Protein AF-A0A4P6FF05-F1 (afdb_monomer_lite)

Organism: NCBI:txid2509455

InterPro domains:
  IPR003675 CAAX prenyl protease 2/Lysostaphin resistance protein A-like domain [PF02517] (113-216)
  IPR052710 CAAX motif-specific protease [PTHR36435] (104-221)

Radius of gyration: 17.67 Å; chains: 1; bounding box: 43×36×55 Å

Foldseek 3Di:
DVLLVVLLVQLLVQLVVLVVCVVPDPDDPLCNLVSNLCSNQVSLVVSLVVQVVQVVVVHFDQLPFQDDDPVLLVLLLVLLVVLLVVLQVLCCVLPVDGQLPPAADPDDPPRCCVRQPCRQLAVCLVSLLCRLQRPQLRVQLVVCVVVPHDNVRSLVRSLQVSLQSQLQSQLSPDPDPSSSCSSSVSSSSLSNSLSVCCVVVVHSSNNSSSSSSNSVVSSVSNND

Structure (mmCIF, N/CA/C/O backbone):
data_AF-A0A4P6FF05-F1
#
_entry.id   AF-A0A4P6FF05-F1
#
loop_
_atom_site.group_PDB
_atom_site.id
_atom_site.type_symbol
_atom_site.label_atom_id
_atom_site.label_alt_id
_atom_site.label_comp_id
_atom_site.label_asym_id
_atom_site.label_entity_id
_atom_site.label_seq_id
_atom_site.pdbx_PDB_ins_code
_atom_site.Cartn_x
_atom_site.Cartn_y
_atom_site.Cartn_z
_atom_site.occupancy
_atom_site.B_iso_or_equiv
_atom_site.auth_seq_id
_atom_site.auth_comp_id
_atom_site.auth_asym_id
_atom_site.auth_atom_id
_atom_site.pdbx_PDB_model_num
ATOM 1 N N . MET A 1 1 ? -1.968 -9.686 14.592 1.00 64.50 1 MET A N 1
ATOM 2 C CA . MET A 1 1 ? -0.700 -8.978 14.284 1.00 64.50 1 MET A CA 1
ATOM 3 C C . MET A 1 1 ? 0.390 -9.911 13.777 1.00 64.50 1 MET A C 1
ATOM 5 O O . MET A 1 1 ? 0.990 -9.582 12.765 1.00 64.50 1 MET A O 1
ATOM 9 N N . THR A 1 2 ? 0.635 -11.055 14.424 1.00 74.62 2 THR A N 1
ATOM 10 C CA . THR A 1 2 ? 1.696 -12.007 14.035 1.00 74.62 2 THR A CA 1
ATOM 11 C C . THR A 1 2 ? 1.598 -12.481 12.581 1.00 74.62 2 THR A C 1
ATOM 13 O O . THR A 1 2 ? 2.608 -12.506 11.887 1.00 74.62 2 THR A O 1
ATOM 16 N N . SER A 1 3 ? 0.389 -12.758 12.080 1.00 80.69 3 SER A N 1
ATOM 17 C CA . SER A 1 3 ? 0.167 -13.143 10.679 1.00 80.69 3 SER A CA 1
ATOM 18 C C . SER A 1 3 ? 0.516 -12.038 9.674 1.00 80.69 3 SER A C 1
ATOM 20 O O . SER A 1 3 ? 1.108 -12.334 8.644 1.00 80.69 3 SER A O 1
ATOM 22 N N . CYS A 1 4 ? 0.198 -10.771 9.965 1.00 83.38 4 CYS A N 1
ATOM 23 C CA . CYS A 1 4 ? 0.502 -9.655 9.061 1.00 83.38 4 CYS A CA 1
ATOM 24 C C . CYS A 1 4 ? 2.004 -9.355 9.018 1.00 83.38 4 CYS A C 1
ATOM 26 O O . CYS A 1 4 ? 2.554 -9.152 7.942 1.00 83.38 4 CYS A O 1
ATOM 28 N N . ALA A 1 5 ? 2.666 -9.349 10.179 1.00 87.12 5 ALA A N 1
ATOM 29 C CA . ALA A 1 5 ? 4.107 -9.130 10.256 1.00 87.12 5 ALA A CA 1
ATOM 30 C C . ALA A 1 5 ? 4.879 -10.258 9.555 1.00 87.12 5 ALA A C 1
ATOM 32 O O . ALA A 1 5 ? 5.743 -9.982 8.729 1.00 87.12 5 ALA A O 1
ATOM 33 N N . GLY A 1 6 ? 4.514 -11.518 9.822 1.00 86.69 6 GLY A N 1
ATOM 34 C CA . GLY A 1 6 ? 5.110 -12.672 9.149 1.00 86.69 6 GLY A CA 1
ATOM 35 C C . GLY A 1 6 ? 4.916 -12.626 7.634 1.00 86.69 6 GLY A C 1
ATOM 36 O O . GLY A 1 6 ? 5.865 -12.851 6.893 1.00 86.69 6 GLY A O 1
ATOM 37 N N . ALA A 1 7 ? 3.722 -12.255 7.165 1.00 88.00 7 ALA A N 1
ATOM 38 C CA . ALA A 1 7 ? 3.459 -12.102 5.738 1.00 88.00 7 ALA A CA 1
ATOM 39 C C . ALA A 1 7 ? 4.325 -11.021 5.088 1.00 88.00 7 ALA A C 1
ATOM 41 O O . ALA A 1 7 ? 4.895 -11.275 4.036 1.00 88.00 7 ALA A O 1
ATOM 42 N N . LEU A 1 8 ? 4.483 -9.854 5.722 1.00 91.00 8 LEU A N 1
ATOM 43 C CA . LEU A 1 8 ? 5.349 -8.790 5.204 1.00 91.00 8 LEU A CA 1
ATOM 44 C C . LEU A 1 8 ? 6.813 -9.227 5.123 1.00 91.00 8 LEU A C 1
ATOM 46 O O . LEU A 1 8 ? 7.464 -8.964 4.119 1.00 91.00 8 LEU A O 1
ATOM 50 N N . VAL A 1 9 ? 7.317 -9.939 6.135 1.00 92.75 9 VAL A N 1
ATOM 51 C CA . VAL A 1 9 ? 8.672 -10.512 6.092 1.00 92.75 9 VAL A CA 1
AT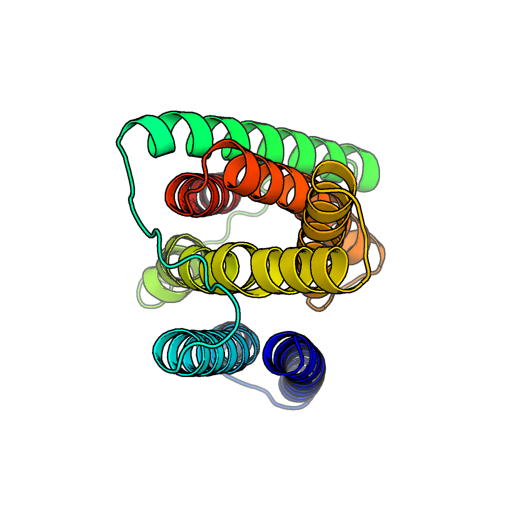OM 52 C C . VAL A 1 9 ? 8.805 -11.495 4.929 1.00 92.75 9 VAL A C 1
ATOM 54 O O . VAL A 1 9 ? 9.776 -11.423 4.183 1.00 92.75 9 VAL A O 1
ATOM 57 N N . ILE A 1 10 ? 7.818 -12.375 4.731 1.00 93.81 10 ILE A N 1
ATOM 58 C CA . ILE A 1 10 ? 7.813 -13.321 3.608 1.00 93.81 10 ILE A CA 1
ATOM 59 C C . ILE A 1 10 ? 7.785 -12.577 2.268 1.00 93.81 10 ILE A C 1
ATOM 61 O O . ILE A 1 10 ? 8.560 -12.941 1.393 1.00 93.81 10 ILE A O 1
ATOM 65 N N . VAL A 1 11 ? 6.963 -11.531 2.109 1.00 92.75 11 VAL A N 1
ATOM 66 C CA . VAL A 1 11 ? 6.941 -10.710 0.883 1.00 92.75 11 VAL A CA 1
ATOM 67 C C . VAL A 1 11 ? 8.316 -10.107 0.619 1.00 92.75 11 VAL A C 1
ATOM 69 O O . VAL A 1 11 ? 8.840 -10.270 -0.476 1.00 92.75 11 VAL A O 1
ATOM 72 N N . VAL A 1 12 ? 8.931 -9.459 1.614 1.00 92.81 12 VAL A N 1
ATOM 73 C CA . VAL A 1 12 ? 10.260 -8.843 1.459 1.00 92.81 12 VAL A CA 1
ATOM 74 C C . VAL A 1 12 ? 11.288 -9.877 0.997 1.00 92.81 12 VAL A C 1
ATOM 76 O O . VAL A 1 12 ? 12.003 -9.646 0.024 1.00 92.81 12 VAL A O 1
ATOM 79 N N . LEU A 1 13 ? 11.342 -11.037 1.655 1.00 94.38 13 LEU A N 1
ATOM 80 C CA . LEU A 1 13 ? 12.275 -12.106 1.294 1.00 94.38 13 LEU A CA 1
ATOM 81 C C . LEU A 1 13 ? 11.982 -12.689 -0.094 1.00 94.38 13 LEU A C 1
ATOM 83 O O . LEU A 1 13 ? 12.915 -12.960 -0.848 1.00 94.38 13 LEU A O 1
ATOM 87 N N . ALA A 1 14 ? 10.707 -12.863 -0.445 1.00 93.25 14 ALA A N 1
ATOM 88 C CA . ALA A 1 14 ? 10.294 -13.408 -1.732 1.00 93.25 14 ALA A CA 1
ATOM 89 C C . ALA A 1 14 ? 10.604 -12.445 -2.887 1.00 93.25 14 ALA A C 1
ATOM 91 O O . ALA A 1 14 ? 11.096 -12.893 -3.918 1.00 93.25 14 ALA A O 1
ATOM 92 N N . VAL A 1 15 ? 10.402 -11.137 -2.699 1.00 91.75 15 VAL A N 1
ATOM 93 C CA . VAL A 1 15 ? 10.765 -10.100 -3.679 1.00 91.75 15 VAL A CA 1
ATOM 94 C C . VAL A 1 15 ? 12.281 -10.039 -3.869 1.00 91.75 15 VAL A C 1
ATOM 96 O O . VAL A 1 15 ? 12.756 -10.078 -5.001 1.00 91.75 15 VAL A O 1
ATOM 99 N N . ILE A 1 16 ? 13.065 -10.032 -2.783 1.00 91.94 16 ILE A N 1
ATOM 100 C CA . ILE A 1 16 ? 14.537 -10.069 -2.869 1.00 91.94 16 ILE A CA 1
ATOM 101 C C . ILE A 1 16 ? 15.006 -11.336 -3.598 1.00 91.94 16 ILE A C 1
ATOM 103 O O . ILE A 1 16 ? 15.850 -11.260 -4.492 1.00 91.94 16 ILE A O 1
ATOM 107 N N . GLY A 1 17 ? 14.442 -12.495 -3.248 1.00 92.88 17 GLY A N 1
ATOM 108 C CA . GLY A 1 17 ? 14.754 -13.771 -3.890 1.00 92.88 17 GLY A CA 1
ATOM 109 C C . GLY A 1 17 ? 14.396 -13.783 -5.376 1.00 92.88 17 GLY A C 1
ATOM 110 O O . GLY A 1 17 ? 15.210 -14.197 -6.198 1.00 92.88 17 GLY A O 1
ATOM 111 N N . TRP A 1 18 ? 13.220 -13.271 -5.742 1.00 94.19 18 TRP A N 1
ATOM 112 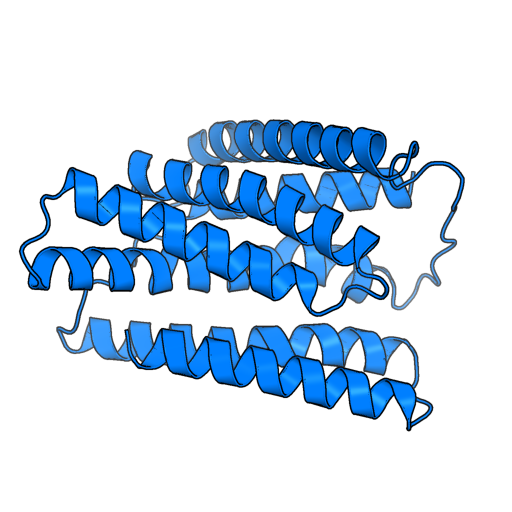C CA . TRP A 1 18 ? 12.796 -13.160 -7.137 1.00 94.19 18 TRP A CA 1
ATOM 113 C C . TRP A 1 18 ? 13.708 -12.240 -7.941 1.00 94.19 18 TRP A C 1
ATOM 115 O O . TRP A 1 18 ? 14.170 -12.615 -9.019 1.00 94.19 18 TRP A O 1
ATOM 125 N N . ASN A 1 19 ? 14.059 -11.084 -7.374 1.00 89.88 19 ASN A N 1
ATOM 126 C CA . ASN A 1 19 ? 14.989 -10.141 -7.983 1.00 89.88 19 ASN A CA 1
ATOM 127 C C . ASN A 1 19 ? 16.388 -10.748 -8.192 1.00 89.88 19 ASN A C 1
ATOM 129 O O . ASN A 1 19 ? 17.057 -10.419 -9.171 1.00 89.88 19 ASN A O 1
ATOM 133 N N . ALA A 1 20 ? 16.832 -11.668 -7.331 1.00 91.56 20 ALA A N 1
ATOM 134 C CA . ALA A 1 20 ? 18.064 -12.425 -7.552 1.00 91.56 20 ALA A CA 1
ATOM 135 C C . ALA A 1 20 ? 17.929 -13.441 -8.704 1.00 91.56 20 ALA A C 1
ATOM 137 O O . ALA A 1 20 ? 18.839 -13.560 -9.528 1.00 91.56 20 ALA A O 1
ATOM 138 N N . VAL A 1 21 ? 16.790 -14.135 -8.808 1.00 93.44 21 VAL A N 1
ATOM 139 C CA . VAL A 1 21 ? 16.517 -15.101 -9.888 1.00 93.44 21 VAL A CA 1
ATOM 140 C C . VAL A 1 21 ? 16.493 -14.414 -11.253 1.00 93.44 21 VAL A C 1
ATOM 142 O O . VAL A 1 21 ? 17.221 -14.835 -12.146 1.00 93.44 21 VAL A O 1
ATOM 145 N N . ILE A 1 22 ? 15.735 -13.326 -11.424 1.00 91.50 22 ILE A N 1
ATOM 146 C CA . ILE A 1 22 ? 15.626 -12.644 -12.731 1.00 91.50 22 ILE A CA 1
ATOM 147 C C . ILE A 1 22 ? 16.955 -12.027 -13.200 1.00 91.50 22 ILE A C 1
ATOM 149 O O . ILE A 1 22 ? 17.151 -11.815 -14.392 1.00 91.50 22 ILE A O 1
ATOM 153 N N . ARG A 1 23 ? 17.883 -11.745 -12.274 1.00 88.75 23 ARG A N 1
ATOM 154 C CA . ARG A 1 23 ? 19.233 -11.243 -12.587 1.00 88.75 23 ARG A CA 1
ATOM 155 C C . ARG A 1 23 ? 20.216 -12.345 -12.977 1.00 88.75 23 ARG A C 1
ATOM 157 O O . ARG A 1 23 ? 21.264 -12.039 -13.535 1.00 88.75 23 ARG A O 1
ATOM 164 N N . THR A 1 24 ? 19.917 -13.599 -12.647 1.00 93.25 24 THR A N 1
ATOM 165 C CA . THR A 1 24 ? 20.828 -14.741 -12.835 1.00 93.25 24 THR A CA 1
ATOM 166 C C . THR A 1 24 ? 20.331 -15.735 -13.877 1.00 93.25 24 THR A C 1
ATOM 168 O O . THR A 1 24 ? 21.135 -16.452 -14.468 1.00 93.25 24 THR A O 1
ATOM 171 N N . VAL A 1 25 ? 19.025 -15.764 -14.139 1.00 93.62 25 VAL A N 1
ATOM 172 C CA . VAL A 1 25 ? 18.376 -16.696 -15.059 1.00 93.62 25 VAL A CA 1
ATOM 173 C C . VAL A 1 25 ? 17.630 -15.916 -16.133 1.00 93.62 25 VAL A C 1
ATOM 175 O O . VAL A 1 25 ? 16.818 -15.042 -15.835 1.00 93.62 25 VAL A O 1
ATOM 178 N N . VAL A 1 26 ? 17.862 -16.269 -17.400 1.00 92.94 26 VAL A N 1
ATOM 179 C CA . VAL A 1 26 ? 17.099 -15.716 -18.524 1.00 92.94 26 VAL A CA 1
ATOM 180 C C . VAL A 1 26 ? 15.717 -16.364 -18.539 1.00 92.94 26 VAL A C 1
ATOM 182 O O . VAL A 1 26 ? 15.562 -17.527 -18.905 1.00 92.94 26 VAL A O 1
ATOM 185 N N . LEU A 1 27 ? 14.708 -15.604 -18.120 1.00 89.94 27 LEU A N 1
ATOM 186 C CA . LEU A 1 27 ? 13.307 -16.017 -18.117 1.00 89.94 27 LEU A CA 1
ATOM 187 C C . LEU A 1 27 ? 12.529 -15.272 -19.200 1.00 89.94 27 LEU A C 1
ATOM 189 O O . LEU A 1 27 ? 12.821 -14.113 -19.499 1.00 89.94 27 LEU A O 1
ATOM 193 N N . ALA A 1 28 ? 11.490 -15.905 -19.745 1.00 88.06 28 ALA A N 1
ATOM 194 C CA . ALA A 1 28 ? 10.562 -15.219 -20.638 1.00 88.06 28 ALA A CA 1
ATOM 195 C C . ALA A 1 28 ? 9.913 -14.010 -19.919 1.00 88.06 28 ALA A C 1
ATOM 197 O O . ALA A 1 28 ? 9.572 -14.139 -18.738 1.00 88.06 28 ALA A O 1
ATOM 198 N N . PRO A 1 29 ? 9.683 -12.865 -20.594 1.00 83.12 29 PRO A N 1
ATOM 199 C CA . PRO A 1 29 ? 9.143 -11.654 -19.961 1.00 83.12 29 PRO A CA 1
ATOM 200 C C . PRO A 1 29 ? 7.839 -11.881 -19.185 1.00 83.12 29 PRO A C 1
ATOM 202 O O . PRO A 1 29 ? 7.669 -11.372 -18.080 1.00 83.12 29 PRO A O 1
ATOM 205 N N . ILE A 1 30 ? 6.948 -12.723 -19.717 1.00 82.19 30 ILE A N 1
ATOM 206 C CA . ILE A 1 30 ? 5.691 -13.087 -19.053 1.00 82.19 30 ILE A CA 1
ATOM 207 C C . ILE A 1 30 ? 5.919 -13.805 -17.717 1.00 82.19 30 ILE A C 1
ATOM 209 O O . ILE A 1 30 ? 5.211 -13.550 -16.747 1.00 82.19 30 ILE A O 1
ATOM 213 N N . VAL A 1 31 ? 6.937 -14.663 -17.631 1.00 87.56 31 VAL A N 1
ATOM 214 C CA . VAL A 1 31 ? 7.284 -15.374 -16.394 1.00 87.56 31 VAL A CA 1
ATOM 215 C C . VAL A 1 31 ? 7.860 -14.396 -15.375 1.00 87.56 31 VAL A C 1
ATOM 217 O O . VAL A 1 31 ? 7.489 -14.465 -14.207 1.00 87.56 31 VAL A O 1
ATOM 220 N N . GLN A 1 32 ? 8.706 -13.457 -15.818 1.00 87.25 32 GLN A N 1
ATOM 221 C CA . GLN A 1 32 ? 9.249 -12.396 -14.962 1.00 87.25 32 GLN A CA 1
ATOM 222 C C . GLN A 1 32 ? 8.129 -11.564 -14.325 1.00 87.25 32 GLN A C 1
ATOM 224 O O . GLN A 1 32 ? 8.105 -11.391 -13.105 1.00 87.25 32 GLN A O 1
ATOM 229 N N . ALA A 1 33 ? 7.171 -11.120 -15.143 1.00 83.75 33 ALA A N 1
ATOM 230 C CA . ALA A 1 33 ? 6.045 -10.305 -14.703 1.00 83.75 33 ALA A CA 1
ATOM 231 C C . ALA A 1 33 ? 5.085 -11.066 -13.775 1.00 83.75 33 ALA A C 1
ATOM 233 O O . ALA A 1 33 ? 4.737 -10.576 -12.702 1.00 83.75 33 ALA A O 1
ATOM 234 N N . LEU A 1 34 ? 4.686 -12.289 -14.146 1.00 86.56 34 LEU A N 1
ATOM 235 C CA . LEU A 1 34 ? 3.810 -13.112 -13.307 1.00 86.56 34 LEU A CA 1
ATOM 236 C C . LEU A 1 34 ? 4.464 -13.442 -11.965 1.00 86.56 34 LEU A C 1
ATOM 238 O O . LEU A 1 34 ? 3.804 -13.366 -10.931 1.00 86.56 34 LEU A O 1
ATOM 242 N N . GLY A 1 35 ? 5.755 -13.778 -11.965 1.00 90.12 35 GLY A N 1
ATOM 243 C CA . GLY A 1 35 ? 6.480 -14.039 -10.730 1.00 90.12 35 GLY A CA 1
ATOM 244 C C . GLY A 1 35 ? 6.523 -12.817 -9.818 1.00 90.12 35 GLY A C 1
ATOM 245 O O . GLY A 1 35 ? 6.234 -12.971 -8.635 1.00 90.12 35 GLY A O 1
ATOM 246 N N . ALA A 1 36 ? 6.752 -11.614 -10.360 1.00 88.44 36 ALA A N 1
ATOM 247 C CA . ALA A 1 36 ? 6.755 -10.370 -9.583 1.00 88.44 36 ALA A CA 1
ATOM 248 C C . ALA A 1 36 ? 5.411 -10.123 -8.868 1.00 88.44 36 ALA A C 1
ATOM 250 O O . ALA A 1 36 ? 5.391 -9.792 -7.684 1.00 88.44 36 ALA A O 1
ATOM 251 N N . PHE A 1 37 ? 4.279 -10.381 -9.533 1.00 89.94 37 PHE A N 1
ATOM 252 C CA . PHE A 1 37 ? 2.968 -10.299 -8.880 1.00 89.94 37 PHE A CA 1
ATOM 253 C C . PHE A 1 37 ? 2.770 -11.391 -7.824 1.00 89.94 37 PHE A C 1
ATOM 255 O O . PHE A 1 37 ? 2.322 -11.120 -6.709 1.00 89.94 37 PHE A O 1
ATOM 262 N N . LEU A 1 38 ? 3.104 -12.642 -8.151 1.00 92.12 38 LEU A N 1
ATOM 263 C CA . LEU A 1 38 ? 2.822 -13.786 -7.283 1.00 92.12 38 LEU A CA 1
ATOM 264 C C . LEU A 1 38 ? 3.634 -13.767 -5.985 1.00 92.12 38 LEU A C 1
ATOM 266 O O . LEU A 1 38 ? 3.085 -14.122 -4.939 1.00 92.12 38 LEU A O 1
ATOM 270 N N . VAL A 1 39 ? 4.899 -13.330 -6.020 1.00 93.56 39 VAL A N 1
ATOM 271 C CA . VAL A 1 39 ? 5.739 -13.252 -4.809 1.00 93.56 39 VAL A CA 1
ATOM 272 C C . VAL A 1 39 ? 5.222 -12.242 -3.789 1.00 93.56 39 VAL A C 1
ATOM 274 O O . VAL A 1 39 ? 5.469 -12.404 -2.595 1.00 93.56 39 VAL A O 1
ATOM 277 N N . VAL A 1 40 ? 4.444 -11.254 -4.235 1.00 92.88 40 VAL A N 1
ATOM 278 C CA . VAL A 1 40 ? 3.732 -10.323 -3.356 1.00 92.88 40 VAL A CA 1
ATOM 279 C C . VAL A 1 40 ? 2.364 -10.888 -2.978 1.00 92.88 40 VAL A C 1
ATOM 281 O O . VAL A 1 40 ? 2.042 -11.018 -1.799 1.00 92.88 40 VAL A O 1
ATOM 284 N N . TRP A 1 41 ? 1.539 -11.264 -3.953 1.00 94.31 41 TRP A N 1
ATOM 285 C CA . TRP A 1 41 ? 0.132 -11.577 -3.705 1.00 94.31 41 TRP A CA 1
ATOM 286 C C . TRP A 1 41 ? -0.091 -12.864 -2.921 1.00 94.31 41 TRP A C 1
ATOM 288 O O . TRP A 1 41 ? -0.990 -12.902 -2.081 1.00 94.31 41 TRP A O 1
ATOM 298 N N . VAL A 1 42 ? 0.707 -13.911 -3.146 1.00 95.19 42 VAL A N 1
ATOM 299 C CA . VAL A 1 42 ? 0.513 -15.200 -2.463 1.00 95.19 42 VAL A CA 1
ATOM 300 C C . VAL A 1 42 ? 0.688 -15.062 -0.942 1.00 95.19 42 VAL A C 1
ATOM 302 O O . VAL A 1 42 ? -0.230 -15.458 -0.213 1.00 95.19 42 VAL A O 1
ATOM 305 N N . PRO A 1 43 ? 1.776 -14.456 -0.420 1.00 94.38 43 PRO A N 1
ATOM 306 C CA . PRO A 1 43 ? 1.898 -14.214 1.018 1.00 94.38 43 PRO A CA 1
ATOM 307 C C . PRO A 1 43 ? 0.793 -13.314 1.591 1.00 94.38 43 PRO A C 1
ATOM 309 O O . PRO A 1 43 ? 0.290 -13.591 2.684 1.00 94.38 43 PRO A O 1
ATOM 312 N N . LEU A 1 44 ? 0.374 -12.266 0.867 1.00 94.56 44 LEU A N 1
ATOM 313 C CA . LEU A 1 44 ? -0.701 -11.377 1.325 1.00 94.56 44 LEU A CA 1
ATOM 314 C C . LEU A 1 44 ? -2.045 -12.112 1.412 1.00 94.56 44 LEU A C 1
ATOM 316 O O . LEU A 1 44 ? -2.728 -12.025 2.435 1.00 94.56 44 LEU A O 1
ATOM 320 N N . LEU A 1 45 ? -2.405 -12.889 0.388 1.00 95.00 45 LEU A N 1
ATOM 321 C CA . LEU A 1 45 ? -3.614 -13.717 0.368 1.00 95.00 45 LEU A CA 1
ATOM 322 C C . LEU A 1 45 ? -3.617 -14.748 1.499 1.00 95.00 45 LEU A C 1
ATOM 324 O O . LEU A 1 45 ? -4.636 -14.916 2.174 1.00 95.00 45 LEU A O 1
ATOM 328 N N . ALA A 1 46 ? -2.480 -15.399 1.757 1.00 93.31 46 ALA A N 1
ATOM 329 C CA . ALA A 1 46 ? -2.341 -16.321 2.880 1.00 93.31 46 ALA A CA 1
ATOM 330 C C . ALA A 1 46 ? -2.603 -15.612 4.220 1.00 93.31 46 ALA A C 1
ATOM 332 O O . ALA A 1 46 ? -3.350 -16.116 5.062 1.00 93.31 46 ALA A O 1
ATOM 333 N N . ALA A 1 47 ? -2.061 -14.406 4.404 1.00 91.56 47 ALA A N 1
ATOM 334 C CA . ALA A 1 47 ? -2.272 -13.604 5.606 1.00 91.56 47 ALA A CA 1
ATOM 335 C C . ALA A 1 47 ? -3.736 -13.183 5.788 1.00 91.56 47 ALA A C 1
ATOM 337 O O . ALA A 1 47 ? -4.271 -13.294 6.896 1.00 91.56 47 ALA A O 1
ATOM 338 N N . ILE A 1 48 ? -4.387 -12.746 4.704 1.00 91.50 48 ILE A N 1
ATOM 339 C CA . ILE A 1 48 ? -5.817 -12.412 4.674 1.00 91.50 48 ILE A CA 1
ATOM 340 C C . ILE A 1 48 ? -6.637 -13.639 5.084 1.00 91.50 48 ILE A C 1
ATOM 342 O O . ILE A 1 48 ? -7.483 -13.545 5.974 1.00 91.50 48 ILE A O 1
ATOM 346 N N . 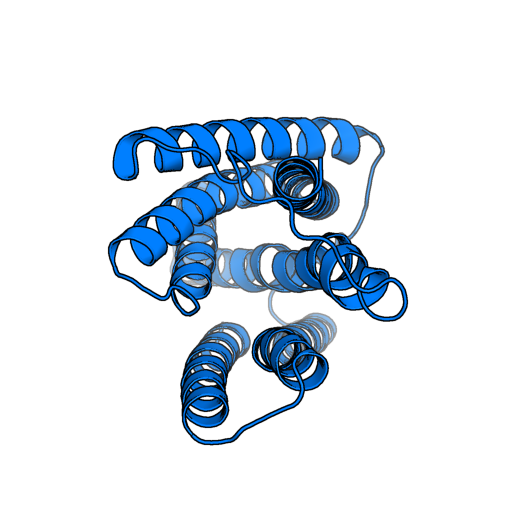ALA A 1 49 ? -6.367 -14.807 4.494 1.00 91.44 49 ALA A N 1
ATOM 347 C CA . ALA A 1 49 ? -7.093 -16.041 4.789 1.00 91.44 49 ALA A CA 1
ATOM 348 C C . ALA A 1 49 ? -6.930 -16.478 6.255 1.00 91.44 49 ALA A C 1
ATOM 350 O O . ALA A 1 49 ? -7.911 -16.840 6.913 1.00 91.44 49 ALA A O 1
ATOM 351 N N . LEU A 1 50 ? -5.711 -16.402 6.797 1.00 89.81 50 LEU A N 1
ATOM 352 C CA . LEU A 1 50 ? -5.433 -16.704 8.204 1.00 89.81 50 LEU A CA 1
ATOM 353 C C . LEU A 1 50 ? -6.141 -15.725 9.146 1.00 89.81 50 LEU A C 1
ATOM 355 O O . LEU A 1 50 ? -6.739 -16.153 10.136 1.00 89.81 50 LEU A O 1
ATOM 359 N N . ALA A 1 51 ? -6.128 -14.429 8.829 1.00 86.62 51 ALA A N 1
ATOM 360 C CA . ALA A 1 51 ? -6.821 -13.412 9.614 1.00 86.62 51 ALA A CA 1
ATOM 361 C C . ALA A 1 51 ? -8.344 -13.598 9.578 1.00 86.62 51 ALA A C 1
ATOM 363 O O . ALA A 1 51 ? -8.990 -13.568 10.626 1.00 86.62 51 ALA A O 1
ATOM 364 N N . ALA A 1 52 ? -8.918 -13.879 8.405 1.00 86.06 52 ALA A N 1
ATOM 365 C CA . ALA A 1 52 ? -10.338 -14.182 8.257 1.00 86.06 52 ALA A CA 1
ATOM 366 C C . ALA A 1 52 ? -10.733 -15.436 9.054 1.00 86.06 52 ALA A C 1
ATOM 368 O O . ALA A 1 52 ? -11.764 -15.452 9.730 1.00 86.06 52 ALA A O 1
ATOM 369 N N . ARG A 1 53 ? -9.896 -16.482 9.037 1.00 86.69 53 ARG A N 1
ATOM 370 C CA . ARG A 1 53 ? -10.115 -17.704 9.828 1.00 86.69 53 ARG A CA 1
ATOM 371 C C . ARG A 1 53 ? -10.047 -17.435 11.332 1.00 86.69 53 ARG A C 1
ATOM 373 O O . ARG A 1 53 ? -10.859 -17.986 12.071 1.00 86.69 53 ARG A O 1
ATOM 380 N N . ALA A 1 54 ? -9.113 -16.599 11.783 1.00 83.44 54 ALA A N 1
ATOM 381 C CA . ALA A 1 54 ? -9.001 -16.205 13.186 1.00 83.44 54 ALA A CA 1
ATOM 382 C C . ALA A 1 54 ? -10.212 -15.373 13.643 1.00 83.44 54 ALA A C 1
ATOM 384 O O . ALA A 1 54 ? -10.782 -15.658 14.694 1.00 83.44 54 ALA A O 1
ATOM 385 N N . ALA A 1 55 ? -10.664 -14.414 12.830 1.00 80.19 55 ALA A N 1
ATOM 386 C CA . ALA A 1 55 ? -11.837 -13.591 13.127 1.00 80.19 55 ALA A CA 1
ATOM 387 C C . ALA A 1 55 ? -13.121 -14.430 13.256 1.00 80.19 55 ALA A C 1
ATOM 389 O O . ALA A 1 55 ? -13.894 -14.237 14.190 1.00 80.19 55 ALA A O 1
ATOM 390 N N . ARG A 1 56 ? -13.318 -15.437 12.387 1.00 80.81 56 ARG A N 1
ATOM 391 C CA . ARG A 1 56 ? -14.455 -16.381 12.484 1.00 80.81 56 ARG A CA 1
ATOM 392 C C . ARG A 1 56 ? -14.470 -17.200 13.777 1.00 80.81 56 ARG A C 1
ATOM 394 O O . ARG A 1 56 ? -15.522 -17.681 14.173 1.00 80.81 56 ARG A O 1
ATOM 401 N N . ARG A 1 57 ? -13.316 -17.373 14.423 1.00 81.44 57 ARG A N 1
ATOM 402 C CA . ARG A 1 57 ? -13.165 -18.110 15.687 1.00 81.44 57 ARG A CA 1
ATOM 403 C C . ARG A 1 57 ? -13.263 -17.202 16.922 1.00 81.44 57 ARG A C 1
ATOM 405 O O . ARG A 1 57 ? -12.856 -17.617 17.999 1.00 81.44 57 ARG A O 1
ATOM 412 N N . GLY A 1 58 ? -13.760 -15.972 16.770 1.00 67.44 58 GLY A N 1
ATOM 413 C CA . GLY A 1 58 ? -13.853 -14.993 17.859 1.00 67.44 58 GLY A CA 1
ATOM 414 C C . GLY A 1 58 ? -12.560 -14.213 18.121 1.00 67.44 58 GLY A C 1
ATOM 415 O O . GLY A 1 58 ? -12.441 -13.558 19.151 1.00 67.44 58 GLY A O 1
ATOM 416 N N . GLY A 1 59 ? -11.580 -14.284 17.211 1.00 62.62 59 GLY A N 1
ATOM 417 C CA . GLY A 1 59 ? -10.357 -13.482 17.270 1.00 62.62 59 GLY A CA 1
ATOM 418 C C . GLY A 1 59 ? -10.577 -11.996 16.948 1.00 62.62 59 GLY A C 1
ATOM 419 O O . GLY A 1 59 ? -11.690 -11.548 16.687 1.00 62.62 59 GLY A O 1
ATOM 420 N N . THR A 1 60 ? -9.484 -11.223 16.946 1.00 57.75 60 THR A N 1
ATOM 421 C CA . THR A 1 60 ? -9.464 -9.768 16.683 1.00 57.75 60 THR A CA 1
ATOM 422 C C . THR A 1 60 ? -10.255 -9.349 15.434 1.00 57.75 60 THR A C 1
ATOM 424 O O . THR A 1 60 ? -10.278 -10.103 14.457 1.00 57.75 60 THR A O 1
ATOM 427 N N . PRO A 1 61 ? -10.823 -8.127 15.400 1.00 59.53 61 PRO A N 1
ATOM 428 C CA . PRO A 1 61 ? -11.672 -7.690 14.298 1.00 59.53 61 PRO A CA 1
ATOM 429 C C . PRO A 1 61 ? -10.886 -7.559 12.984 1.00 59.53 61 PRO A C 1
ATOM 431 O O . PRO A 1 61 ? -10.077 -6.652 12.810 1.00 59.53 61 PRO A O 1
ATOM 434 N N . PHE A 1 62 ? -11.165 -8.460 12.043 1.00 64.12 62 PHE A N 1
ATOM 435 C CA . PHE A 1 62 ? -10.966 -8.251 10.607 1.00 64.12 62 PHE A CA 1
ATOM 436 C C . PHE A 1 62 ? -12.009 -7.222 10.145 1.00 64.12 62 PHE A C 1
ATOM 438 O O . PHE A 1 62 ? -13.172 -7.334 10.551 1.00 64.12 62 PHE A O 1
ATOM 445 N N . ILE A 1 63 ? -11.657 -6.225 9.317 1.00 62.66 63 ILE A N 1
ATOM 446 C CA . ILE A 1 63 ? -12.701 -5.395 8.689 1.00 62.66 63 ILE A CA 1
ATOM 447 C C . ILE A 1 63 ? -13.387 -6.265 7.634 1.00 62.66 63 ILE A C 1
ATOM 449 O O . ILE A 1 63 ? -13.041 -6.289 6.461 1.00 62.66 63 ILE A O 1
ATOM 453 N N . ALA A 1 64 ? -14.403 -6.994 8.087 1.00 52.00 64 ALA A N 1
ATOM 454 C CA . ALA A 1 64 ? -15.298 -7.803 7.273 1.00 52.00 64 ALA A CA 1
ATOM 455 C C . ALA A 1 64 ? -16.422 -6.964 6.647 1.00 52.00 64 ALA A C 1
ATOM 457 O O . ALA A 1 64 ? -17.491 -7.500 6.375 1.00 52.00 64 ALA A O 1
ATOM 458 N N . ARG A 1 65 ? -16.248 -5.647 6.466 1.00 62.44 65 ARG A N 1
ATOM 459 C CA . ARG A 1 65 ? -17.264 -4.793 5.830 1.00 62.44 65 ARG A CA 1
ATOM 460 C C . ARG A 1 65 ? -16.838 -4.437 4.402 1.00 62.44 65 ARG A C 1
ATOM 462 O O . ARG A 1 65 ? -16.466 -3.291 4.156 1.00 62.44 65 ARG A O 1
ATOM 469 N N . PRO A 1 66 ? -16.937 -5.378 3.440 1.00 60.94 66 PRO A N 1
ATOM 470 C CA . PRO A 1 66 ? -16.707 -5.118 2.022 1.00 60.94 66 PRO A CA 1
ATOM 471 C C . PRO A 1 66 ? -17.859 -4.320 1.387 1.00 60.94 66 PRO A C 1
ATOM 473 O O . PRO A 1 66 ? -18.048 -4.388 0.179 1.00 60.94 66 PRO A O 1
ATOM 476 N N . PHE A 1 67 ? -18.677 -3.603 2.171 1.00 66.50 67 PHE A N 1
ATOM 477 C CA . PHE A 1 67 ? -19.863 -2.922 1.662 1.00 66.50 67 PHE A CA 1
ATOM 478 C C . PHE A 1 67 ? -19.456 -1.723 0.818 1.00 66.50 67 PHE A C 1
ATOM 480 O O . PHE A 1 67 ? -19.326 -0.602 1.311 1.00 66.50 67 PHE A O 1
ATOM 487 N N . PHE A 1 68 ? -19.273 -1.997 -0.464 1.00 80.56 68 PHE A N 1
ATOM 488 C CA . PHE A 1 68 ? -19.273 -1.008 -1.512 1.00 80.56 68 PHE A CA 1
ATOM 489 C C . PHE A 1 68 ? -20.591 -0.236 -1.454 1.00 80.56 68 PHE A C 1
ATOM 491 O O . PHE A 1 68 ? -21.674 -0.823 -1.399 1.00 80.56 68 PHE A O 1
ATOM 498 N N . ARG A 1 69 ? -20.512 1.089 -1.453 1.00 88.50 69 ARG A N 1
ATOM 499 C CA . ARG A 1 69 ? -21.656 1.959 -1.724 1.00 88.50 69 ARG A CA 1
ATOM 500 C C . ARG A 1 69 ? -21.328 2.832 -2.927 1.00 88.50 69 ARG A C 1
ATOM 502 O O . ARG A 1 69 ? -20.165 3.175 -3.102 1.00 88.50 69 ARG A O 1
ATOM 509 N N . PRO A 1 70 ? -22.327 3.299 -3.690 1.00 92.50 70 PRO A N 1
ATOM 510 C CA . PRO A 1 70 ? -22.084 4.197 -4.820 1.00 92.50 70 PRO A CA 1
ATOM 511 C C . PRO A 1 70 ? -21.234 5.427 -4.462 1.00 92.50 70 PRO A C 1
ATOM 513 O O . PRO A 1 70 ? -20.377 5.833 -5.236 1.00 92.50 70 PRO A O 1
ATOM 516 N N . ILE A 1 71 ? -21.391 5.971 -3.247 1.00 93.50 71 ILE A N 1
ATOM 517 C CA . ILE A 1 71 ? -20.588 7.110 -2.773 1.00 93.50 71 ILE A CA 1
ATOM 518 C C . ILE A 1 71 ? -19.087 6.795 -2.643 1.00 93.50 71 ILE A C 1
ATOM 520 O O . ILE A 1 71 ? -18.264 7.705 -2.653 1.00 93.50 71 ILE A O 1
ATOM 524 N N . ASP A 1 72 ? -18.709 5.519 -2.537 1.00 93.19 72 ASP A N 1
ATOM 525 C CA . ASP A 1 72 ? -17.303 5.113 -2.523 1.00 93.19 72 ASP A CA 1
ATOM 526 C C . ASP A 1 72 ? -16.627 5.384 -3.860 1.00 93.19 72 ASP A C 1
ATOM 528 O O . ASP A 1 72 ? -15.434 5.663 -3.861 1.00 93.19 72 ASP A O 1
ATOM 532 N N . VAL A 1 73 ? -17.378 5.381 -4.970 1.00 95.00 73 VAL A N 1
ATOM 533 C CA . VAL A 1 73 ? -16.859 5.778 -6.287 1.00 95.00 73 VAL A CA 1
ATOM 534 C C . VAL A 1 73 ? -16.381 7.221 -6.241 1.00 95.00 73 VAL A C 1
ATOM 536 O O . VAL A 1 73 ? -15.258 7.499 -6.644 1.00 95.00 73 VAL A O 1
ATOM 539 N N . LEU A 1 74 ? -17.196 8.125 -5.688 1.00 96.44 74 LEU A N 1
ATOM 540 C CA . LEU A 1 74 ? -16.852 9.542 -5.590 1.00 96.44 74 LEU A CA 1
ATOM 541 C C . LEU A 1 74 ? -15.629 9.762 -4.692 1.00 96.44 74 LEU A C 1
ATOM 543 O O . LEU A 1 74 ? -14.668 10.408 -5.105 1.00 96.44 74 LEU A O 1
ATOM 547 N N . TRP A 1 75 ? -15.645 9.204 -3.477 1.00 95.50 75 TRP A N 1
ATOM 548 C CA . TRP A 1 75 ? -14.533 9.373 -2.539 1.00 95.50 75 TRP A CA 1
ATOM 549 C C . TRP A 1 75 ? -13.251 8.706 -3.024 1.00 95.50 75 TRP A C 1
ATOM 551 O O . TRP A 1 75 ? -12.179 9.300 -2.942 1.00 95.50 75 TRP A O 1
ATOM 561 N N . GLY A 1 76 ? -13.366 7.481 -3.535 1.00 96.94 76 GLY A N 1
ATOM 562 C CA . GLY A 1 76 ? -12.247 6.722 -4.066 1.00 96.94 76 GLY A CA 1
ATOM 563 C C . GLY A 1 76 ? -11.622 7.427 -5.260 1.00 96.94 76 GLY A C 1
ATOM 564 O O . GLY A 1 76 ? -10.423 7.680 -5.245 1.00 96.94 76 GLY A O 1
ATOM 565 N N . ALA A 1 77 ? -12.426 7.839 -6.245 1.00 97.56 77 ALA A N 1
ATOM 566 C CA . ALA A 1 77 ? -11.925 8.582 -7.396 1.00 97.56 77 ALA A CA 1
ATOM 567 C C . ALA A 1 77 ? -11.248 9.888 -6.973 1.00 97.56 77 ALA A C 1
ATOM 569 O O . ALA A 1 77 ? -10.118 10.135 -7.382 1.00 97.56 77 ALA A O 1
ATOM 570 N N . GLY A 1 78 ? -11.879 10.681 -6.099 1.00 97.75 78 GLY A N 1
ATOM 571 C CA . GLY A 1 78 ? -11.291 11.923 -5.592 1.00 97.75 78 GLY A CA 1
ATOM 572 C C . GLY A 1 78 ? -9.926 11.707 -4.930 1.00 97.75 78 GLY A C 1
ATOM 573 O O . GLY A 1 78 ? -8.960 12.383 -5.279 1.00 97.75 78 GLY A O 1
ATOM 574 N N . VAL A 1 79 ? -9.814 10.728 -4.026 1.00 98.06 79 VAL A N 1
ATOM 575 C CA . VAL A 1 79 ? -8.534 10.386 -3.379 1.00 98.06 79 VAL A CA 1
ATOM 576 C C . VAL A 1 79 ? -7.515 9.866 -4.394 1.00 98.06 79 VAL A C 1
ATOM 578 O O . VAL A 1 79 ? -6.357 10.270 -4.334 1.00 98.06 79 VAL A O 1
ATOM 581 N N . GLY A 1 80 ? -7.928 9.020 -5.341 1.00 97.81 80 GLY A N 1
ATOM 582 C CA . GLY A 1 80 ? -7.060 8.487 -6.394 1.00 97.81 80 GLY A CA 1
ATOM 583 C C . GLY A 1 80 ? -6.480 9.581 -7.294 1.00 97.81 80 GLY A C 1
ATOM 584 O O . GLY A 1 80 ? -5.268 9.621 -7.500 1.00 97.81 80 GLY A O 1
ATOM 585 N N . PHE A 1 81 ? -7.314 10.518 -7.760 1.00 97.94 81 PHE A N 1
ATOM 586 C CA . PHE A 1 81 ? -6.880 11.672 -8.555 1.00 97.94 81 PHE A CA 1
ATOM 587 C C . PHE A 1 81 ? -5.907 12.566 -7.783 1.00 97.94 81 PHE A C 1
ATOM 589 O O . PHE A 1 81 ? -4.847 12.910 -8.304 1.00 97.94 81 PHE A O 1
ATOM 596 N N . LEU A 1 82 ? -6.235 12.916 -6.535 1.00 98.06 82 LEU A N 1
ATOM 597 C CA . LEU A 1 82 ? -5.374 13.759 -5.702 1.00 98.06 82 LEU A CA 1
ATOM 598 C C . LEU A 1 82 ? -4.029 13.086 -5.417 1.00 98.06 82 LEU A C 1
ATOM 600 O O . LEU A 1 82 ? -2.982 13.715 -5.569 1.00 98.06 82 LEU A O 1
ATOM 604 N N . ALA A 1 83 ? -4.042 11.802 -5.052 1.00 97.81 83 ALA A N 1
ATOM 605 C CA . ALA A 1 83 ? -2.825 11.039 -4.808 1.00 97.81 83 ALA A CA 1
ATOM 606 C C . ALA A 1 83 ? -1.969 10.930 -6.075 1.00 97.81 83 ALA A C 1
ATOM 608 O O . ALA A 1 83 ? -0.751 11.075 -5.994 1.00 97.81 83 ALA A O 1
ATOM 609 N N . ARG A 1 84 ? -2.582 10.734 -7.251 1.00 95.44 84 ARG A N 1
ATOM 610 C CA . ARG A 1 84 ? -1.845 10.671 -8.519 1.00 95.44 84 ARG A CA 1
ATOM 611 C C . ARG A 1 84 ? -1.249 12.021 -8.897 1.00 95.44 84 ARG A C 1
ATOM 613 O O . ARG A 1 84 ? -0.093 12.063 -9.303 1.00 95.44 84 ARG A O 1
ATOM 620 N N . GLY A 1 85 ? -1.995 13.111 -8.727 1.00 95.50 85 GLY A N 1
ATOM 621 C CA . GLY A 1 85 ? -1.476 14.464 -8.932 1.00 95.50 85 GLY A CA 1
ATOM 622 C C . GLY A 1 85 ? -0.285 14.762 -8.018 1.00 95.50 85 GLY A C 1
ATOM 623 O O . GLY A 1 85 ? 0.742 15.253 -8.479 1.00 95.50 85 GLY A O 1
ATOM 624 N N . ALA A 1 86 ? -0.378 14.381 -6.740 1.00 97.00 86 ALA A N 1
ATOM 625 C CA . ALA A 1 86 ? 0.732 14.490 -5.796 1.00 97.00 86 ALA A CA 1
ATOM 626 C C . ALA A 1 86 ? 1.936 13.624 -6.206 1.00 97.00 86 ALA A C 1
ATOM 628 O O . ALA A 1 86 ? 3.060 14.116 -6.192 1.00 97.00 86 ALA A O 1
ATOM 629 N N . ALA A 1 87 ? 1.716 12.371 -6.616 1.00 95.12 87 ALA A N 1
ATOM 630 C CA . ALA A 1 87 ? 2.774 11.483 -7.102 1.00 95.12 87 ALA A CA 1
ATOM 631 C C . ALA A 1 87 ? 3.487 12.051 -8.339 1.00 95.12 87 ALA A C 1
ATOM 633 O O . ALA A 1 87 ? 4.712 12.046 -8.400 1.00 95.12 87 ALA A O 1
ATOM 634 N N . ALA A 1 88 ? 2.733 12.609 -9.288 1.00 93.44 88 ALA A N 1
ATOM 635 C CA . ALA A 1 88 ? 3.293 13.277 -10.459 1.00 93.44 88 ALA A CA 1
ATOM 636 C C . ALA A 1 88 ? 4.107 14.525 -10.069 1.00 93.44 88 ALA A C 1
ATOM 638 O O . ALA A 1 88 ? 5.191 14.748 -10.599 1.00 93.44 88 ALA A O 1
ATOM 639 N N . GLY A 1 89 ? 3.630 15.313 -9.099 1.00 95.44 89 GLY A N 1
ATOM 640 C CA . GLY A 1 89 ? 4.378 16.449 -8.555 1.00 95.44 89 GLY A CA 1
ATOM 641 C C . GLY A 1 89 ? 5.685 16.034 -7.868 1.00 95.44 89 GLY A C 1
ATOM 642 O O . GLY A 1 89 ? 6.715 16.666 -8.089 1.00 95.44 89 GLY A O 1
ATOM 643 N N . ILE A 1 90 ? 5.659 14.951 -7.084 1.00 95.56 90 ILE A N 1
ATOM 644 C CA . ILE A 1 90 ? 6.846 14.344 -6.458 1.00 95.56 90 ILE A CA 1
ATOM 645 C C . ILE A 1 90 ? 7.846 13.919 -7.539 1.00 95.56 90 ILE A C 1
ATOM 647 O O . ILE A 1 90 ? 9.019 14.283 -7.476 1.00 95.56 90 ILE A O 1
ATOM 651 N N . GLU A 1 91 ? 7.381 13.189 -8.552 1.00 93.50 91 GLU A N 1
ATOM 652 C CA . GLU A 1 91 ? 8.209 12.716 -9.660 1.00 93.50 91 GLU A CA 1
ATOM 653 C C . GLU A 1 91 ? 8.876 13.874 -10.414 1.00 93.50 91 GLU A C 1
ATOM 655 O O . GLU A 1 91 ? 10.095 13.850 -10.605 1.00 93.50 91 GLU A O 1
ATOM 660 N N . ILE A 1 92 ? 8.120 14.923 -10.757 1.00 93.88 92 ILE A N 1
ATOM 661 C CA . ILE A 1 92 ? 8.648 16.123 -11.422 1.00 93.88 92 ILE A CA 1
ATOM 662 C C . ILE A 1 92 ? 9.681 16.823 -10.543 1.00 93.88 92 ILE A C 1
ATOM 664 O O . ILE A 1 92 ? 10.752 17.179 -11.029 1.00 93.88 92 ILE A O 1
ATOM 668 N N . ALA A 1 93 ? 9.392 17.008 -9.255 1.00 95.69 93 ALA A N 1
ATOM 669 C CA . ALA A 1 93 ? 10.292 17.710 -8.346 1.00 95.69 93 ALA A CA 1
ATOM 670 C C . ALA A 1 93 ? 11.647 17.000 -8.188 1.00 95.69 93 ALA A C 1
ATOM 672 O O . ALA A 1 93 ? 12.666 17.658 -7.993 1.00 95.69 93 ALA A O 1
ATOM 673 N N . ILE A 1 94 ? 11.666 15.667 -8.272 1.00 94.00 94 ILE A N 1
ATOM 674 C CA . ILE A 1 94 ? 12.873 14.857 -8.057 1.00 94.00 94 ILE A CA 1
ATOM 675 C C . ILE A 1 94 ? 13.615 14.574 -9.366 1.00 94.00 94 ILE A C 1
ATOM 677 O O . ILE A 1 94 ? 14.844 14.568 -9.390 1.00 94.00 94 ILE A O 1
ATOM 681 N N . THR A 1 95 ? 12.887 14.298 -10.448 1.00 90.50 95 THR A N 1
ATOM 682 C CA . THR A 1 95 ? 13.465 13.801 -11.709 1.00 90.50 95 THR A CA 1
ATOM 683 C C . THR A 1 95 ? 13.449 14.832 -12.836 1.00 90.50 95 THR A C 1
ATOM 685 O O . THR A 1 95 ? 14.097 14.628 -13.863 1.00 90.50 95 THR A O 1
ATOM 688 N N . GLY A 1 96 ? 12.704 15.929 -12.672 1.00 89.25 96 GLY A N 1
ATOM 689 C CA . GLY A 1 96 ? 12.458 16.923 -13.717 1.00 89.25 96 GLY A CA 1
ATOM 690 C C . GLY A 1 96 ? 11.560 16.425 -14.854 1.00 89.25 96 GLY A C 1
ATOM 691 O O . GLY A 1 96 ? 11.470 17.089 -15.885 1.00 89.25 96 GLY A O 1
ATOM 692 N N . ARG A 1 97 ? 10.937 15.248 -14.713 1.00 83.88 97 ARG A N 1
ATOM 693 C CA . ARG A 1 97 ? 10.129 14.582 -15.746 1.00 83.88 97 ARG A CA 1
ATOM 694 C C . ARG A 1 97 ? 8.865 13.979 -15.133 1.00 83.88 97 ARG A C 1
ATOM 696 O O . ARG A 1 97 ? 8.764 13.857 -13.917 1.00 83.88 97 ARG A O 1
ATOM 703 N N . MET A 1 98 ? 7.912 13.604 -15.982 1.00 78.56 98 MET A N 1
ATOM 704 C CA . MET A 1 98 ? 6.723 12.845 -15.589 1.00 78.56 98 MET A CA 1
ATOM 705 C C . MET A 1 98 ? 6.716 11.504 -16.332 1.00 78.56 98 MET A C 1
ATOM 707 O O . MET A 1 98 ? 7.046 11.454 -17.517 1.00 78.56 98 MET A O 1
ATOM 711 N N . SER A 1 99 ? 6.318 10.423 -15.662 1.00 70.88 99 SER A N 1
ATOM 712 C CA . SER A 1 99 ? 6.064 9.133 -16.312 1.00 70.88 99 SER A CA 1
ATOM 713 C C . SER A 1 99 ? 5.101 9.312 -17.493 1.00 70.88 99 SER A C 1
ATOM 715 O O . SER A 1 99 ? 4.050 9.930 -17.332 1.00 70.88 99 SER A O 1
ATOM 717 N N . GLY A 1 100 ? 5.469 8.787 -18.667 1.00 61.22 100 GLY A N 1
ATOM 718 C CA . GLY A 1 100 ? 4.716 8.957 -19.918 1.00 61.22 100 GLY A CA 1
ATOM 719 C C . GLY A 1 100 ? 5.300 9.989 -20.891 1.00 61.22 100 GLY A C 1
ATOM 720 O O . GLY A 1 100 ? 5.009 9.948 -22.083 1.00 61.22 100 GLY A O 1
ATOM 721 N N . THR A 1 101 ? 6.204 10.877 -20.456 1.00 53.69 101 THR A N 1
ATOM 722 C CA . THR A 1 101 ? 6.847 11.825 -21.383 1.00 53.69 101 THR A CA 1
ATOM 723 C C . THR A 1 101 ? 7.921 11.123 -22.227 1.00 53.69 101 THR A C 1
ATOM 725 O O . THR A 1 101 ? 9.084 11.057 -21.825 1.00 53.69 101 THR A O 1
ATOM 728 N N . GLY A 1 102 ? 7.538 10.605 -23.399 1.00 47.78 102 GLY A N 1
ATOM 729 C CA . GLY A 1 102 ? 8.461 10.182 -24.465 1.00 47.78 102 GLY A CA 1
ATOM 730 C C . GLY A 1 102 ? 8.763 8.682 -24.586 1.00 47.78 102 GLY A C 1
ATOM 731 O O . GLY A 1 102 ? 9.614 8.322 -25.395 1.00 47.78 102 GLY A O 1
ATOM 732 N N . ALA A 1 103 ? 8.089 7.809 -23.834 1.00 47.09 103 ALA A N 1
ATOM 733 C CA . ALA A 1 103 ? 8.203 6.357 -23.988 1.00 47.09 103 ALA A CA 1
ATOM 734 C C . ALA A 1 103 ? 6.852 5.771 -24.412 1.00 47.09 103 ALA A C 1
ATOM 736 O O . ALA A 1 103 ? 6.021 5.466 -23.564 1.00 47.09 103 ALA A O 1
ATOM 737 N N . LEU A 1 104 ? 6.642 5.613 -25.722 1.00 53.97 104 LEU A N 1
ATOM 738 C CA . LEU A 1 104 ? 5.554 4.785 -26.236 1.00 53.97 104 LEU A CA 1
ATOM 739 C C . LEU A 1 104 ? 5.973 3.324 -26.068 1.00 53.97 104 LEU A C 1
ATOM 741 O O . LEU A 1 104 ? 6.897 2.852 -26.730 1.00 53.97 104 LEU A O 1
ATOM 745 N N . ILE A 1 105 ? 5.330 2.617 -25.145 1.00 58.31 105 ILE A N 1
ATOM 746 C CA . ILE A 1 105 ? 5.442 1.161 -25.082 1.00 58.31 105 ILE A CA 1
ATOM 747 C C . ILE A 1 105 ? 4.467 0.621 -26.125 1.00 58.31 105 ILE A C 1
ATOM 749 O O . ILE A 1 105 ? 3.265 0.715 -25.910 1.00 58.31 105 ILE A O 1
ATOM 753 N N . GLU A 1 106 ? 4.965 0.075 -27.239 1.00 57.50 106 GLU A N 1
ATOM 754 C CA . GLU A 1 106 ? 4.150 -0.691 -28.194 1.00 57.50 106 GLU A CA 1
ATOM 755 C C . GLU A 1 106 ? 3.949 -2.114 -27.654 1.00 57.50 106 GLU A C 1
ATOM 757 O O . GLU A 1 106 ? 4.876 -2.930 -27.698 1.00 57.50 106 GLU A O 1
ATOM 762 N N . PRO A 1 107 ? 2.779 -2.444 -27.085 1.00 57.00 107 PRO A N 1
ATOM 763 C CA . PRO A 1 107 ? 2.614 -3.698 -26.374 1.00 57.00 107 PRO A CA 1
ATOM 764 C C . PRO A 1 107 ? 2.230 -4.829 -27.352 1.00 57.00 107 PRO A C 1
ATOM 766 O O . PRO A 1 107 ? 1.360 -4.650 -28.202 1.00 57.00 107 PRO A O 1
ATOM 769 N N . GLU A 1 108 ? 2.811 -6.025 -27.204 1.00 59.91 108 GLU A N 1
ATOM 770 C CA . GLU A 1 108 ? 2.414 -7.216 -27.979 1.00 59.91 108 GLU A CA 1
ATOM 771 C C . GLU A 1 108 ? 0.984 -7.683 -27.588 1.00 59.91 108 GLU A C 1
ATOM 773 O O . GLU A 1 108 ? 0.741 -8.002 -26.421 1.00 59.91 108 GLU A O 1
ATOM 778 N N . PRO A 1 109 ? 0.002 -7.726 -28.512 1.00 60.34 109 PRO A N 1
ATOM 779 C CA . PRO A 1 109 ? -1.425 -7.769 -28.157 1.00 60.34 109 PRO A CA 1
ATOM 780 C C . PRO A 1 109 ? -1.885 -8.956 -27.298 1.00 60.34 109 PRO A C 1
ATOM 782 O O . PRO A 1 109 ? -2.874 -8.838 -26.571 1.00 60.34 109 PRO A O 1
ATOM 785 N N . SER A 1 110 ? -1.216 -10.111 -27.378 1.00 63.69 110 SER A N 1
ATOM 786 C CA . SER A 1 110 ? -1.755 -11.359 -26.826 1.00 63.69 110 SER A CA 1
ATOM 787 C C . SER A 1 110 ? -1.557 -11.525 -25.312 1.00 63.69 110 SER A C 1
ATOM 789 O O . SER A 1 110 ? -2.388 -12.157 -24.654 1.00 63.69 110 SER A O 1
ATOM 791 N N . THR A 1 111 ? -0.524 -10.907 -24.726 1.00 62.56 111 THR A N 1
ATOM 792 C CA . THR A 1 111 ? -0.205 -11.013 -23.283 1.00 62.56 111 THR A CA 1
ATOM 793 C C . THR A 1 111 ? -0.353 -9.707 -22.500 1.00 62.56 111 THR A C 1
ATOM 795 O O . THR A 1 111 ? -0.339 -9.709 -21.264 1.00 62.56 111 THR A O 1
ATOM 798 N N . VAL A 1 112 ? -0.576 -8.592 -23.194 1.00 63.78 112 VAL A N 1
ATOM 799 C CA . VAL A 1 112 ? -0.565 -7.254 -22.592 1.00 63.78 112 VAL A CA 1
ATOM 800 C C . VAL A 1 112 ? -1.741 -6.980 -21.673 1.00 63.78 112 VAL A C 1
ATOM 802 O O . VAL A 1 112 ? -1.568 -6.399 -20.603 1.00 63.78 112 VAL A O 1
ATOM 805 N N . TRP A 1 113 ? -2.940 -7.416 -22.050 1.00 66.62 113 TRP A N 1
ATOM 806 C CA . TRP A 1 113 ? -4.144 -7.097 -21.285 1.00 66.62 113 TRP A CA 1
ATOM 807 C C . TRP A 1 113 ? -4.118 -7.715 -19.876 1.00 66.62 113 TRP A C 1
ATOM 809 O O . TRP A 1 113 ? -4.596 -7.110 -18.918 1.00 66.62 113 TRP A O 1
ATOM 819 N N . LEU A 1 114 ? -3.528 -8.902 -19.712 1.00 66.31 114 LEU A N 1
ATOM 820 C CA . LEU A 1 114 ? -3.494 -9.569 -18.413 1.00 66.31 114 LEU A CA 1
ATOM 821 C C . LEU A 1 114 ? -2.440 -8.944 -17.494 1.00 66.31 114 LEU A C 1
ATOM 823 O O . LEU A 1 114 ? -2.742 -8.638 -16.342 1.00 66.31 114 LEU A O 1
ATOM 827 N N . VAL A 1 115 ? -1.228 -8.722 -18.012 1.00 67.31 115 VAL A N 1
ATOM 828 C CA . VAL A 1 115 ? -0.076 -8.241 -17.231 1.00 67.31 115 VAL A CA 1
ATOM 829 C C . VAL A 1 115 ? -0.132 -6.743 -16.958 1.00 67.31 115 VAL A C 1
ATOM 831 O O . VAL A 1 115 ? 0.191 -6.323 -15.852 1.00 67.31 115 VAL A O 1
ATOM 834 N N . PHE A 1 116 ? -0.544 -5.935 -17.933 1.00 66.31 116 PHE A N 1
ATOM 835 C CA . PHE A 1 116 ? -0.483 -4.474 -17.824 1.00 66.31 116 PHE A CA 1
ATOM 836 C C . PHE A 1 116 ? -1.819 -3.830 -17.473 1.00 66.31 116 PHE A C 1
ATOM 838 O O . PHE A 1 116 ? -1.838 -2.668 -17.077 1.00 66.31 116 PHE A O 1
ATOM 845 N N . ILE A 1 117 ? -2.930 -4.566 -17.590 1.00 73.50 117 ILE A N 1
ATOM 846 C CA . ILE A 1 117 ? -4.261 -4.016 -17.324 1.00 73.50 117 ILE A CA 1
ATOM 847 C C . ILE A 1 117 ? -4.904 -4.735 -16.139 1.00 73.50 117 ILE A C 1
ATOM 849 O O . ILE A 1 117 ? -5.025 -4.168 -15.057 1.00 73.50 117 ILE A O 1
ATOM 853 N N . VAL A 1 118 ? -5.283 -6.004 -16.281 1.00 80.69 118 VAL A N 1
ATOM 854 C CA . VAL A 1 118 ? -6.091 -6.684 -15.251 1.00 80.69 118 VAL A CA 1
ATOM 855 C C . VAL A 1 118 ? -5.331 -6.872 -13.937 1.00 80.69 118 VAL A C 1
ATOM 857 O O . VAL A 1 118 ? -5.875 -6.586 -12.866 1.00 80.69 118 VAL A O 1
ATOM 860 N N . ALA A 1 119 ? -4.079 -7.324 -14.007 1.00 82.62 119 ALA A N 1
ATOM 861 C CA . ALA A 1 119 ? -3.245 -7.543 -12.833 1.00 82.62 119 ALA A CA 1
ATOM 862 C C . ALA A 1 119 ? -3.045 -6.260 -11.990 1.00 82.62 119 ALA A C 1
ATOM 864 O O . ALA A 1 119 ? -3.450 -6.266 -10.825 1.00 82.62 119 ALA A O 1
ATOM 865 N N . PRO A 1 120 ? -2.506 -5.151 -12.533 1.00 81.38 120 PRO A N 1
ATOM 866 C CA . PRO A 1 120 ? -2.213 -3.952 -11.746 1.00 81.38 120 PRO A CA 1
ATOM 867 C C . PRO A 1 120 ? -3.418 -3.032 -11.508 1.00 81.38 120 PRO A C 1
ATOM 869 O O . PRO A 1 120 ? -3.403 -2.289 -10.527 1.00 81.38 120 PRO A O 1
ATOM 872 N N . LEU A 1 121 ? -4.460 -3.041 -12.354 1.00 87.44 121 LEU A N 1
ATOM 873 C CA . LEU A 1 121 ? -5.635 -2.185 -12.124 1.00 87.44 121 LEU A CA 1
ATOM 874 C C . LEU A 1 121 ? -6.699 -2.830 -11.243 1.00 87.44 121 LEU A C 1
ATOM 876 O O . LEU A 1 121 ? -7.466 -2.099 -10.629 1.00 87.44 121 LEU A O 1
ATOM 880 N N . ILE A 1 122 ? -6.801 -4.159 -11.199 1.00 89.38 122 ILE A N 1
ATOM 881 C CA . ILE A 1 122 ? -7.914 -4.822 -10.504 1.00 89.38 122 ILE A CA 1
ATOM 882 C C . ILE A 1 122 ? -7.389 -5.758 -9.425 1.00 89.38 122 ILE A C 1
ATOM 884 O O . ILE A 1 122 ? -7.702 -5.577 -8.249 1.00 89.38 122 ILE A O 1
ATOM 888 N N . VAL A 1 123 ? -6.595 -6.759 -9.809 1.00 92.12 123 VAL A N 1
ATOM 889 C CA . VAL A 1 123 ? -6.209 -7.837 -8.887 1.00 92.12 123 VAL A CA 1
ATOM 890 C C . VAL A 1 123 ? -5.308 -7.311 -7.769 1.00 92.12 123 VAL A C 1
ATOM 892 O O . VAL A 1 123 ? -5.621 -7.524 -6.598 1.00 92.12 123 VAL A O 1
ATOM 895 N N . GLY A 1 124 ? -4.252 -6.571 -8.117 1.00 92.81 124 GLY A N 1
ATOM 896 C CA . GLY A 1 124 ? -3.333 -5.942 -7.165 1.00 92.81 124 GLY A CA 1
ATOM 897 C C . GLY A 1 124 ? -4.062 -5.043 -6.168 1.00 92.81 124 GLY A C 1
ATOM 898 O O . GLY A 1 124 ? -4.076 -5.369 -4.981 1.00 92.81 124 GLY A O 1
ATOM 899 N N . PRO A 1 125 ? -4.785 -4.003 -6.626 1.00 95.44 125 PRO A N 1
ATOM 900 C CA . PRO A 1 125 ? -5.590 -3.135 -5.772 1.00 95.44 125 PRO A CA 1
ATOM 901 C C . PRO A 1 125 ? -6.517 -3.877 -4.810 1.00 95.44 125 PRO A C 1
ATOM 903 O O . PRO A 1 125 ? -6.570 -3.561 -3.624 1.00 95.44 125 PRO A O 1
ATOM 906 N N . VAL A 1 126 ? -7.236 -4.900 -5.280 1.00 94.81 126 VAL A N 1
ATOM 907 C CA . VAL A 1 126 ? -8.138 -5.670 -4.414 1.00 94.81 126 VAL A CA 1
ATOM 908 C C . VAL A 1 126 ? -7.360 -6.418 -3.333 1.00 94.81 126 VAL A C 1
ATOM 910 O O . VAL A 1 126 ? -7.736 -6.348 -2.160 1.00 94.81 126 VAL A O 1
ATOM 913 N N . ILE A 1 127 ? -6.292 -7.128 -3.697 1.00 95.31 127 ILE A N 1
ATOM 914 C CA . ILE A 1 127 ? -5.503 -7.930 -2.750 1.00 95.31 127 ILE A CA 1
ATOM 915 C C . ILE A 1 127 ? -4.791 -7.023 -1.748 1.00 95.31 127 ILE A C 1
ATOM 917 O O . ILE A 1 127 ? -4.891 -7.235 -0.536 1.00 95.31 127 ILE A O 1
ATOM 921 N N . GLU A 1 128 ? -4.109 -5.998 -2.242 1.00 96.50 128 GLU A N 1
ATOM 922 C CA . GLU A 1 128 ? -3.310 -5.088 -1.434 1.00 96.50 128 GLU A CA 1
ATOM 923 C C . GLU A 1 128 ? -4.185 -4.295 -0.473 1.00 96.50 128 GLU A C 1
ATOM 925 O O . GLU A 1 128 ? -3.918 -4.295 0.727 1.00 96.50 128 GLU A O 1
ATOM 930 N N . GLU A 1 129 ? -5.289 -3.700 -0.931 1.00 96.00 129 GLU A N 1
ATOM 931 C CA . GLU A 1 129 ? -6.174 -2.967 -0.024 1.00 96.00 129 GLU A CA 1
ATOM 932 C C . GLU A 1 129 ? -6.840 -3.900 0.994 1.00 96.00 129 GLU A C 1
ATOM 934 O O . GLU A 1 129 ? -6.923 -3.568 2.181 1.00 96.00 129 GLU A O 1
ATOM 939 N N . THR A 1 130 ? -7.242 -5.109 0.593 1.00 94.44 130 THR A N 1
ATOM 940 C CA . THR A 1 130 ? -7.788 -6.097 1.541 1.00 94.44 130 THR A CA 1
ATOM 941 C C . THR A 1 130 ? -6.767 -6.473 2.615 1.00 94.44 130 THR A C 1
ATOM 943 O O . THR A 1 130 ? -7.120 -6.617 3.793 1.00 94.44 130 THR A O 1
ATOM 946 N N . PHE A 1 131 ? -5.488 -6.580 2.258 1.00 95.06 131 PHE A N 1
ATOM 947 C CA . PHE A 1 131 ? -4.428 -6.806 3.230 1.00 95.06 131 PHE A CA 1
ATOM 948 C C . PHE A 1 131 ? -4.186 -5.564 4.096 1.00 95.06 131 PHE A C 1
ATOM 950 O O . PHE A 1 131 ? -4.378 -5.613 5.311 1.00 95.06 131 PHE A O 1
ATOM 957 N N . PHE A 1 132 ? -3.795 -4.440 3.500 1.00 96.06 132 PHE A N 1
ATOM 958 C CA . PHE A 1 132 ? -3.356 -3.252 4.229 1.00 96.06 132 PHE A CA 1
ATOM 959 C C . PHE A 1 132 ? -4.497 -2.615 5.025 1.00 96.06 132 PHE A C 1
ATOM 961 O O . PHE A 1 132 ? -4.368 -2.386 6.229 1.00 96.06 132 PHE A O 1
ATOM 968 N N . ARG A 1 133 ? -5.646 -2.377 4.389 1.00 94.75 133 ARG A N 1
ATOM 969 C CA . ARG A 1 133 ? -6.774 -1.636 4.981 1.00 94.75 133 ARG A CA 1
ATOM 970 C C . ARG A 1 133 ? -7.769 -2.580 5.644 1.00 94.75 133 ARG A C 1
ATOM 972 O O . ARG A 1 133 ? -8.303 -2.256 6.703 1.00 94.75 133 ARG A O 1
ATOM 979 N N . GLY A 1 134 ? -7.980 -3.763 5.069 1.00 92.25 134 GLY A N 1
ATOM 980 C CA . GLY A 1 134 ? -8.892 -4.773 5.615 1.00 92.25 134 GLY A CA 1
ATOM 981 C C . GLY A 1 134 ? -8.322 -5.586 6.785 1.00 92.25 134 GLY A C 1
ATOM 982 O O . GLY A 1 134 ? -9.078 -5.991 7.673 1.00 92.25 134 GLY A O 1
ATOM 983 N N . THR A 1 135 ? -6.999 -5.798 6.822 1.00 92.50 135 THR A N 1
ATOM 984 C CA . THR A 1 135 ? -6.363 -6.750 7.754 1.00 92.50 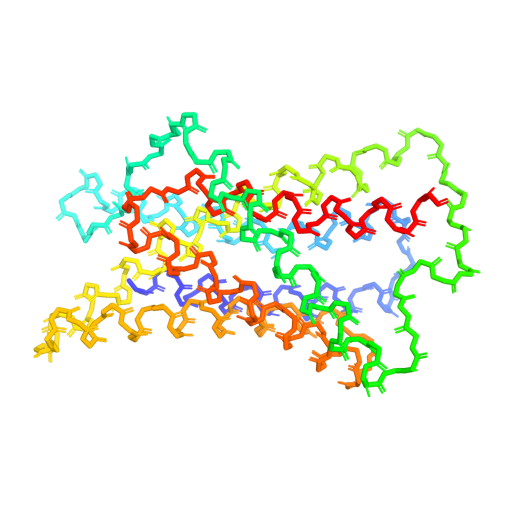135 THR A CA 1
ATOM 985 C C . THR A 1 135 ? -5.323 -6.107 8.672 1.00 92.50 135 THR A C 1
ATOM 987 O O . THR A 1 135 ? -5.426 -6.218 9.895 1.00 92.50 135 THR A O 1
ATOM 990 N N . LEU A 1 136 ? -4.320 -5.427 8.113 1.00 93.94 136 LEU A N 1
ATOM 991 C CA . LEU A 1 136 ? -3.211 -4.840 8.865 1.00 93.94 136 LEU A CA 1
ATOM 992 C C . LEU A 1 136 ? -3.669 -3.647 9.709 1.00 93.94 136 LEU A C 1
ATOM 994 O O . LEU A 1 136 ? -3.446 -3.649 10.918 1.00 93.94 136 LEU A O 1
ATOM 998 N N . LEU A 1 137 ? -4.321 -2.654 9.101 1.00 94.31 137 LEU A N 1
ATOM 999 C CA . LEU A 1 137 ? -4.776 -1.441 9.787 1.00 94.31 137 LEU A CA 1
ATOM 1000 C C . LEU A 1 137 ? -5.643 -1.769 11.022 1.00 94.31 137 LEU A C 1
ATOM 1002 O O . LEU A 1 137 ? -5.334 -1.271 12.109 1.00 94.31 137 LEU A O 1
ATOM 1006 N N . PRO A 1 138 ? -6.657 -2.654 10.947 1.00 92.19 138 PRO A N 1
ATOM 1007 C CA . PRO A 1 138 ? -7.452 -3.043 12.115 1.00 92.19 138 PRO A CA 1
ATOM 1008 C C . PRO A 1 138 ? -6.643 -3.801 13.163 1.00 92.19 138 PRO A C 1
ATOM 1010 O O . PRO A 1 138 ? -6.851 -3.592 14.357 1.00 92.19 138 PRO A O 1
ATOM 1013 N N . ALA A 1 139 ? -5.700 -4.649 12.739 1.00 91.44 139 ALA A N 1
ATOM 1014 C CA . ALA A 1 139 ? -4.835 -5.385 13.652 1.00 91.44 139 ALA A CA 1
ATOM 1015 C C . ALA A 1 139 ? -3.907 -4.448 14.440 1.00 91.44 139 ALA A C 1
ATOM 1017 O O . ALA A 1 139 ? -3.772 -4.615 15.652 1.00 91.44 139 ALA A O 1
ATOM 1018 N N . VAL A 1 140 ? -3.306 -3.454 13.779 1.00 93.94 140 VAL A N 1
ATOM 1019 C CA . VAL A 1 140 ? -2.460 -2.437 14.426 1.00 93.94 140 VAL A CA 1
ATOM 1020 C C . VAL A 1 140 ? -3.297 -1.567 15.358 1.00 93.94 140 VAL A C 1
ATOM 1022 O O . VAL A 1 140 ? -2.919 -1.362 16.511 1.00 93.94 140 VAL A O 1
ATOM 1025 N N . ARG A 1 141 ? -4.471 -1.111 14.903 1.00 93.44 141 ARG A N 1
ATOM 1026 C CA . ARG A 1 141 ? -5.391 -0.321 15.731 1.00 93.44 141 ARG A CA 1
ATOM 1027 C C . ARG A 1 141 ? -5.822 -1.089 16.980 1.00 93.44 141 ARG A C 1
ATOM 1029 O O . ARG A 1 141 ? -5.765 -0.549 18.080 1.00 93.44 141 ARG A O 1
ATOM 1036 N N . GLY A 1 142 ? -6.235 -2.345 16.812 1.00 91.62 142 GLY A N 1
ATOM 1037 C CA . GLY A 1 142 ? -6.661 -3.221 17.903 1.00 91.62 142 GLY A CA 1
ATOM 1038 C C . GLY A 1 142 ? -5.543 -3.488 18.906 1.00 91.62 142 GLY A C 1
ATOM 1039 O O . GLY A 1 142 ? -5.779 -3.436 20.108 1.00 91.62 142 GLY A O 1
ATOM 1040 N N . ALA A 1 143 ? -4.315 -3.693 18.432 1.00 92.38 143 ALA A N 1
ATOM 1041 C CA . ALA A 1 143 ? -3.169 -3.852 19.314 1.00 92.38 143 ALA A CA 1
ATOM 1042 C C . ALA A 1 143 ? -2.822 -2.568 20.071 1.00 92.38 143 ALA A C 1
ATOM 1044 O O . ALA A 1 143 ? -2.574 -2.629 21.270 1.00 92.38 143 ALA A O 1
ATOM 1045 N N . ALA A 1 144 ? -2.849 -1.403 19.421 1.00 94.44 144 ALA A N 1
ATOM 1046 C CA . ALA A 1 144 ? -2.624 -0.130 20.104 1.00 94.44 144 ALA A CA 1
ATOM 1047 C C . ALA A 1 144 ? -3.671 0.107 21.209 1.00 94.44 144 ALA A C 1
ATOM 1049 O O . ALA A 1 144 ? -3.312 0.491 22.320 1.00 94.44 144 ALA A O 1
ATOM 1050 N N . LEU A 1 145 ? -4.949 -0.188 20.937 1.00 94.56 145 LEU A N 1
ATOM 1051 C CA . LEU A 1 145 ? -6.024 -0.129 21.937 1.00 94.56 145 LEU A CA 1
ATOM 1052 C C . LEU A 1 145 ? -5.791 -1.103 23.098 1.00 94.56 145 LEU A C 1
ATOM 1054 O O . LEU A 1 145 ? -5.932 -0.716 24.254 1.00 94.56 145 LEU A O 1
ATOM 1058 N N . ALA A 1 146 ? -5.397 -2.345 22.805 1.00 92.75 146 ALA A N 1
ATOM 1059 C CA . ALA A 1 146 ? -5.093 -3.347 23.828 1.00 92.75 146 ALA A CA 1
ATOM 1060 C C . ALA A 1 146 ? -3.911 -2.941 24.728 1.00 92.75 146 ALA A C 1
ATOM 1062 O O . ALA A 1 146 ? -3.850 -3.359 25.878 1.00 92.75 146 ALA A O 1
ATOM 1063 N N . ASN A 1 147 ? -3.009 -2.090 24.228 1.00 94.81 147 ASN A N 1
ATOM 1064 C CA . ASN A 1 147 ? -1.897 -1.507 24.984 1.00 94.81 147 ASN A CA 1
ATOM 1065 C C . ASN A 1 147 ? -2.248 -0.153 25.641 1.00 94.81 147 ASN A C 1
ATOM 1067 O O . ASN A 1 147 ? -1.357 0.594 26.034 1.00 94.81 147 ASN A O 1
ATOM 1071 N N . GLY A 1 148 ? -3.536 0.193 25.752 1.00 95.50 148 GLY A N 1
ATOM 1072 C CA . GLY A 1 148 ? -3.999 1.378 26.483 1.00 95.50 148 GLY A CA 1
ATOM 1073 C C . GLY A 1 148 ? -3.966 2.694 25.699 1.00 95.50 148 GLY A C 1
ATOM 1074 O O . GLY A 1 148 ? -4.210 3.755 26.276 1.00 95.50 148 GLY A O 1
ATOM 1075 N N . ALA A 1 149 ? -3.697 2.671 24.388 1.00 96.62 149 ALA A N 1
ATOM 1076 C CA . ALA A 1 149 ? -3.770 3.882 23.574 1.00 96.62 149 ALA A CA 1
ATOM 1077 C C . ALA A 1 149 ? -5.215 4.402 23.470 1.00 96.62 149 ALA A C 1
ATOM 1079 O O . ALA A 1 149 ? -6.174 3.636 23.371 1.00 96.62 149 ALA A O 1
ATOM 1080 N N . ARG A 1 150 ? -5.377 5.729 23.405 1.00 97.19 150 ARG A N 1
ATOM 1081 C CA . ARG A 1 150 ? -6.684 6.358 23.150 1.00 97.19 150 ARG A CA 1
ATOM 1082 C C . ARG A 1 150 ? -7.202 6.001 21.745 1.00 97.19 150 ARG A C 1
ATOM 1084 O O . ARG A 1 150 ? -6.391 5.803 20.835 1.00 97.19 150 ARG A O 1
ATOM 1091 N N . PRO A 1 151 ? -8.529 6.004 21.502 1.00 94.31 151 PRO A N 1
ATOM 1092 C CA . PRO A 1 151 ? -9.096 5.678 20.191 1.00 94.31 151 PRO A CA 1
ATOM 1093 C C . PRO A 1 151 ? -8.524 6.494 19.028 1.00 94.31 151 PRO A C 1
ATOM 1095 O O . PRO A 1 151 ? -8.230 5.927 17.975 1.00 94.31 151 PRO A O 1
ATOM 1098 N N . THR A 1 152 ? -8.307 7.794 19.224 1.00 95.88 152 THR A N 1
ATOM 1099 C CA . THR A 1 152 ? -7.711 8.688 18.219 1.00 95.88 152 THR A CA 1
ATOM 1100 C C . THR A 1 152 ? -6.254 8.330 17.934 1.00 95.88 152 THR A C 1
ATOM 1102 O O . THR A 1 152 ? -5.887 8.130 16.779 1.00 95.88 152 THR A O 1
ATOM 1105 N N . THR A 1 153 ? -5.442 8.151 18.979 1.00 97.19 153 THR A N 1
ATOM 1106 C CA . THR A 1 153 ? -4.037 7.730 18.867 1.00 97.19 153 THR A CA 1
ATOM 1107 C C . THR A 1 153 ? -3.911 6.373 18.177 1.00 97.19 153 THR A C 1
ATOM 1109 O O . THR A 1 153 ? -3.103 6.225 17.268 1.00 97.19 153 THR A O 1
ATOM 1112 N N . SER A 1 154 ? -4.748 5.396 18.538 1.00 96.12 154 SER A N 1
ATOM 1113 C CA . SER A 1 154 ? -4.736 4.067 17.911 1.00 96.12 154 SER A CA 1
ATOM 1114 C C . SER A 1 154 ? -5.039 4.117 16.409 1.00 96.12 154 SER A C 1
ATOM 1116 O O . SER A 1 154 ? -4.428 3.386 15.632 1.00 96.12 154 SER A O 1
ATOM 1118 N N . ALA A 1 155 ? -5.957 4.996 15.988 1.00 95.81 155 ALA A N 1
ATOM 1119 C CA . ALA A 1 155 ? -6.293 5.188 14.582 1.00 95.81 155 ALA A CA 1
ATOM 1120 C C . ALA A 1 155 ? -5.148 5.876 13.828 1.00 95.81 155 ALA A C 1
ATOM 1122 O O . ALA A 1 155 ? -4.778 5.418 12.752 1.00 95.81 155 ALA A O 1
ATOM 1123 N N . ALA A 1 156 ? -4.549 6.916 14.415 1.00 97.81 156 ALA A N 1
ATOM 1124 C CA . ALA A 1 156 ? -3.404 7.609 13.830 1.00 97.81 156 ALA A CA 1
ATOM 1125 C C . ALA A 1 156 ? -2.200 6.671 13.642 1.00 97.81 156 ALA A C 1
ATOM 1127 O O . ALA A 1 156 ? -1.624 6.624 12.558 1.00 97.81 156 ALA A O 1
ATOM 1128 N N . VAL A 1 157 ? -1.873 5.861 14.657 1.00 97.62 157 VAL A N 1
ATOM 1129 C CA . VAL A 1 157 ? -0.806 4.849 14.572 1.00 97.62 157 VAL A CA 1
ATOM 1130 C C . VAL A 1 157 ? -1.112 3.830 13.477 1.00 97.62 157 VAL A C 1
ATOM 1132 O O . VAL A 1 157 ? -0.245 3.526 12.666 1.00 97.62 157 VAL A O 1
ATOM 1135 N N . ALA A 1 158 ? -2.346 3.330 13.401 1.00 96.31 158 ALA A N 1
ATOM 1136 C CA . ALA A 1 158 ? -2.732 2.370 12.372 1.00 96.31 158 ALA A CA 1
ATOM 1137 C C . ALA A 1 158 ? -2.644 2.946 10.949 1.00 96.31 158 ALA A C 1
ATOM 1139 O O . ALA A 1 158 ? -2.160 2.259 10.051 1.00 96.31 158 ALA A O 1
ATOM 1140 N N . VAL A 1 159 ? -3.059 4.202 10.751 1.00 98.31 159 VAL A N 1
ATOM 1141 C CA . VAL A 1 159 ? -2.920 4.922 9.473 1.00 98.31 159 VAL A CA 1
ATOM 1142 C C . VAL A 1 159 ? -1.448 5.072 9.100 1.00 98.31 159 VAL A C 1
ATOM 1144 O O . VAL A 1 159 ? -1.071 4.708 7.988 1.00 98.31 159 VAL A O 1
ATOM 1147 N N . ALA A 1 160 ? -0.614 5.548 10.027 1.00 98.38 160 ALA A N 1
ATOM 1148 C CA . ALA A 1 160 ? 0.808 5.762 9.783 1.00 98.38 160 ALA A CA 1
ATOM 1149 C C . ALA A 1 160 ? 1.536 4.450 9.455 1.00 98.38 160 ALA A C 1
ATOM 1151 O O . ALA A 1 160 ? 2.243 4.374 8.455 1.00 98.38 160 ALA A O 1
ATOM 1152 N N . VAL A 1 161 ? 1.316 3.397 10.249 1.00 97.88 161 VAL A N 1
ATOM 1153 C CA . VAL A 1 161 ? 1.940 2.082 10.038 1.00 97.88 161 VAL A CA 1
ATOM 1154 C C . VAL A 1 161 ? 1.471 1.452 8.728 1.00 97.88 161 VAL A 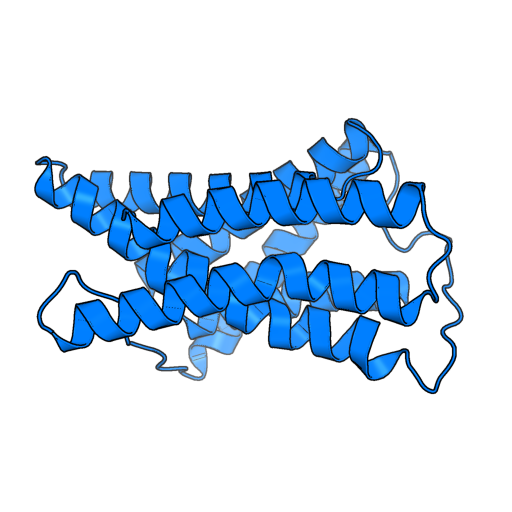C 1
ATOM 1156 O O . VAL A 1 161 ? 2.296 0.947 7.971 1.00 97.88 161 VAL A O 1
ATOM 1159 N N . SER A 1 162 ? 0.170 1.504 8.423 1.00 97.62 162 SER A N 1
ATOM 1160 C CA . SER A 1 162 ? -0.356 0.960 7.166 1.00 97.62 162 SER A CA 1
ATOM 1161 C C . SER A 1 162 ? 0.217 1.690 5.951 1.00 97.62 162 SER A C 1
ATOM 1163 O O . SER A 1 162 ? 0.633 1.037 4.999 1.00 97.62 162 SER A O 1
ATOM 1165 N N . ALA A 1 163 ? 0.261 3.026 5.980 1.00 98.38 163 ALA A N 1
ATOM 1166 C CA . ALA A 1 163 ? 0.805 3.832 4.889 1.00 98.38 163 ALA A CA 1
ATOM 1167 C C . ALA A 1 163 ? 2.314 3.617 4.708 1.00 98.38 163 ALA A C 1
ATOM 1169 O O . ALA A 1 163 ? 2.781 3.473 3.582 1.00 98.38 163 ALA A O 1
ATOM 1170 N N . LEU A 1 164 ? 3.069 3.556 5.809 1.00 98.31 164 LEU A N 1
ATOM 1171 C CA . LEU A 1 164 ? 4.516 3.365 5.773 1.00 98.31 164 LEU A CA 1
ATOM 1172 C C . LEU A 1 164 ? 4.897 1.979 5.246 1.00 98.31 164 LEU A C 1
ATOM 1174 O O . LEU A 1 164 ? 5.751 1.880 4.374 1.00 98.31 164 LEU A O 1
ATOM 1178 N N . LEU A 1 165 ? 4.262 0.908 5.733 1.00 97.75 165 LEU A N 1
ATOM 1179 C CA . LEU A 1 165 ? 4.566 -0.445 5.252 1.00 97.75 165 LEU A CA 1
ATOM 1180 C C . LEU A 1 165 ? 4.167 -0.630 3.784 1.00 97.75 165 LEU A C 1
ATOM 1182 O O . LEU A 1 165 ? 4.899 -1.280 3.042 1.00 97.75 165 LEU A O 1
ATOM 1186 N N . PHE A 1 166 ? 3.058 -0.021 3.351 1.00 97.75 166 PHE A N 1
ATOM 1187 C CA . PHE A 1 166 ? 2.675 0.014 1.939 1.00 97.75 166 PHE A CA 1
ATOM 1188 C C . PHE A 1 166 ? 3.753 0.704 1.090 1.00 97.75 166 PHE A C 1
ATOM 1190 O O . PHE A 1 166 ? 4.214 0.144 0.098 1.00 97.75 166 PHE A O 1
ATOM 1197 N N . ALA A 1 167 ? 4.210 1.881 1.525 1.00 97.75 167 ALA A N 1
ATOM 1198 C CA . ALA A 1 167 ? 5.252 2.643 0.848 1.00 97.75 167 ALA A CA 1
ATOM 1199 C C . ALA A 1 167 ? 6.584 1.894 0.758 1.00 97.75 167 ALA A C 1
ATOM 1201 O O . ALA A 1 167 ? 7.204 1.877 -0.300 1.00 97.75 167 ALA A O 1
ATOM 1202 N N . LEU A 1 168 ? 7.011 1.252 1.849 1.00 96.31 168 LEU A N 1
ATOM 1203 C CA . LEU A 1 168 ? 8.264 0.502 1.891 1.00 96.31 168 LEU A CA 1
ATOM 1204 C C . LEU A 1 168 ? 8.252 -0.683 0.924 1.00 96.31 168 LEU A C 1
ATOM 1206 O O . LEU A 1 168 ? 9.244 -0.877 0.225 1.00 96.31 168 LEU A O 1
ATOM 1210 N N . LEU A 1 169 ? 7.144 -1.429 0.815 1.00 94.19 169 LEU A N 1
ATOM 1211 C CA . LEU A 1 169 ? 7.048 -2.510 -0.176 1.00 94.19 169 LEU A CA 1
ATOM 1212 C C . LEU A 1 169 ? 7.224 -1.993 -1.608 1.00 94.19 169 LEU A C 1
ATOM 1214 O O . LEU A 1 169 ? 7.920 -2.623 -2.396 1.00 94.19 169 LEU A O 1
ATOM 1218 N N . HIS A 1 170 ? 6.679 -0.817 -1.918 1.00 94.12 170 HIS A N 1
ATOM 1219 C CA . HIS A 1 170 ? 6.788 -0.213 -3.249 1.00 94.12 170 HIS A CA 1
ATOM 1220 C C . HIS A 1 170 ? 8.204 0.267 -3.600 1.00 94.12 170 HIS A C 1
ATOM 1222 O O . HIS A 1 170 ? 8.481 0.573 -4.756 1.00 94.12 170 HIS A O 1
ATOM 1228 N N . THR A 1 171 ? 9.119 0.325 -2.630 1.00 94.38 171 THR A N 1
ATOM 1229 C CA . THR A 1 171 ? 10.531 0.633 -2.903 1.00 94.38 171 THR A CA 1
ATOM 1230 C C . THR A 1 171 ? 11.341 -0.578 -3.360 1.00 94.38 171 THR A C 1
ATOM 1232 O O . THR A 1 171 ? 12.418 -0.396 -3.922 1.00 94.38 171 THR A O 1
ATOM 1235 N N . LEU A 1 172 ? 10.854 -1.803 -3.128 1.00 89.44 172 LEU A N 1
ATOM 1236 C CA . LEU A 1 172 ? 11.654 -3.024 -3.284 1.00 89.44 172 LEU A CA 1
ATOM 1237 C C . LEU A 1 172 ? 11.982 -3.365 -4.740 1.00 89.44 172 LEU A C 1
ATOM 1239 O O . LEU A 1 172 ? 13.016 -3.978 -4.999 1.00 89.44 172 LEU A O 1
ATOM 1243 N N . ASP A 1 173 ? 11.134 -2.935 -5.672 1.00 81.69 173 ASP A N 1
ATOM 1244 C CA . ASP A 1 173 ? 11.315 -3.170 -7.108 1.00 81.69 173 ASP A CA 1
ATOM 1245 C C . ASP A 1 173 ? 12.008 -2.001 -7.822 1.00 81.69 173 ASP A C 1
ATOM 1247 O O . ASP A 1 173 ? 12.217 -2.025 -9.037 1.00 81.69 173 ASP A O 1
ATOM 1251 N N . ALA A 1 174 ? 12.404 -0.963 -7.082 1.00 87.88 174 ALA A N 1
ATOM 1252 C CA . ALA A 1 174 ? 13.090 0.174 -7.667 1.00 87.88 174 ALA A CA 1
ATOM 1253 C C . ALA A 1 174 ? 14.529 -0.176 -8.074 1.00 87.88 174 ALA A C 1
ATOM 1255 O O . ALA A 1 174 ? 15.314 -0.746 -7.317 1.00 87.88 174 ALA A O 1
ATOM 1256 N N . THR A 1 175 ? 14.912 0.246 -9.278 1.00 87.31 175 THR A N 1
ATOM 1257 C CA . THR A 1 175 ? 16.240 -0.023 -9.852 1.00 87.31 175 THR A CA 1
ATOM 1258 C C . THR A 1 175 ? 17.304 0.997 -9.445 1.00 87.31 175 THR A C 1
ATOM 1260 O O . THR A 1 175 ? 18.488 0.784 -9.704 1.00 87.31 175 THR A O 1
ATOM 1263 N N . SER A 1 176 ? 16.912 2.098 -8.798 1.00 91.00 176 SER A N 1
ATOM 1264 C CA . SER A 1 176 ? 17.824 3.120 -8.282 1.00 91.00 176 SER A CA 1
ATOM 1265 C C . SER A 1 176 ? 17.287 3.755 -6.993 1.00 91.00 176 SER A C 1
ATOM 1267 O O . SER A 1 176 ? 16.071 3.768 -6.784 1.00 91.00 176 SER A O 1
ATOM 1269 N N . PRO A 1 177 ? 18.155 4.342 -6.143 1.00 93.94 177 PRO A N 1
ATOM 1270 C CA . PRO A 1 177 ? 17.721 5.048 -4.935 1.00 93.94 177 PRO A CA 1
ATOM 1271 C C . PRO A 1 177 ? 16.740 6.192 -5.219 1.00 93.94 177 PRO A C 1
ATOM 1273 O O . PRO A 1 177 ? 15.796 6.405 -4.464 1.00 93.94 177 PRO A O 1
ATOM 1276 N N . THR A 1 178 ? 16.927 6.904 -6.333 1.00 93.62 178 THR A N 1
ATOM 1277 C CA . THR A 1 178 ? 16.030 7.987 -6.754 1.00 93.62 178 THR A CA 1
ATOM 1278 C C . THR A 1 178 ? 14.637 7.458 -7.078 1.00 93.62 178 THR A C 1
ATOM 1280 O O . THR A 1 178 ? 13.650 7.997 -6.582 1.00 93.62 178 THR A O 1
ATOM 1283 N N . LEU A 1 179 ? 14.543 6.374 -7.857 1.00 91.75 179 LEU A N 1
ATOM 1284 C CA . LEU A 1 179 ? 13.256 5.751 -8.178 1.00 91.75 179 LEU A CA 1
ATOM 1285 C C . LEU A 1 179 ? 12.607 5.130 -6.938 1.00 91.75 179 LEU A C 1
ATOM 1287 O O . LEU A 1 179 ? 11.394 5.231 -6.779 1.00 91.75 179 LEU A O 1
ATOM 1291 N N . ALA A 1 180 ? 13.404 4.570 -6.024 1.00 94.38 180 ALA A N 1
ATOM 1292 C CA . ALA A 1 180 ? 12.924 4.054 -4.744 1.00 94.38 180 ALA A CA 1
ATOM 1293 C C . ALA A 1 180 ? 12.289 5.165 -3.904 1.00 94.38 180 ALA A C 1
ATOM 1295 O O . ALA A 1 180 ? 11.215 4.979 -3.336 1.00 94.38 180 ALA A O 1
ATOM 1296 N N . PHE A 1 181 ? 12.920 6.341 -3.863 1.00 95.88 181 PHE A N 1
ATOM 1297 C CA . PHE A 1 181 ? 12.389 7.492 -3.145 1.00 95.88 181 PHE A CA 1
ATOM 1298 C C . PHE A 1 181 ? 11.097 8.021 -3.781 1.00 95.88 181 PHE A C 1
ATOM 1300 O O . PHE A 1 181 ? 10.123 8.239 -3.064 1.00 95.88 181 PHE A O 1
ATOM 1307 N N . VAL A 1 182 ? 11.042 8.161 -5.113 1.00 94.81 182 VAL A N 1
ATOM 1308 C CA . VAL A 1 182 ? 9.819 8.574 -5.831 1.00 94.81 182 VAL A CA 1
ATOM 1309 C C . VAL A 1 182 ? 8.678 7.586 -5.578 1.00 94.81 182 VAL A C 1
ATOM 1311 O O . VAL A 1 182 ? 7.582 8.004 -5.196 1.00 94.81 182 VAL A O 1
ATOM 1314 N N . ALA A 1 183 ? 8.933 6.284 -5.747 1.00 94.44 183 ALA A N 1
ATOM 1315 C CA . ALA A 1 183 ? 7.944 5.230 -5.541 1.00 94.44 183 ALA A CA 1
ATOM 1316 C C . ALA A 1 183 ? 7.465 5.191 -4.086 1.00 94.44 183 ALA A C 1
ATOM 1318 O O . ALA A 1 183 ? 6.260 5.189 -3.836 1.00 94.44 183 ALA A O 1
ATOM 1319 N N . GLY A 1 184 ? 8.391 5.241 -3.126 1.00 97.00 184 GLY A N 1
ATOM 1320 C CA . GLY A 1 184 ? 8.085 5.244 -1.699 1.00 97.00 184 GLY A CA 1
ATOM 1321 C C . GLY A 1 184 ? 7.288 6.474 -1.271 1.00 97.00 184 GLY A C 1
ATOM 1322 O O . GLY A 1 184 ? 6.243 6.335 -0.642 1.00 97.00 184 GLY A O 1
ATOM 1323 N N . ALA A 1 185 ? 7.718 7.681 -1.647 1.00 97.88 185 ALA A N 1
ATOM 1324 C CA . ALA A 1 185 ? 7.028 8.920 -1.286 1.00 97.88 185 ALA A CA 1
ATOM 1325 C C . ALA A 1 185 ? 5.622 8.995 -1.905 1.00 97.88 185 ALA A C 1
ATOM 1327 O O . ALA A 1 185 ? 4.653 9.298 -1.206 1.00 97.88 185 ALA A O 1
ATOM 1328 N N . SER A 1 186 ? 5.486 8.646 -3.187 1.00 97.12 186 SER A N 1
ATOM 1329 C CA . SER A 1 186 ? 4.190 8.599 -3.881 1.00 97.12 186 SER A CA 1
ATOM 1330 C C . SER A 1 186 ? 3.242 7.588 -3.236 1.00 97.12 186 SER A C 1
ATOM 1332 O O . SER A 1 186 ? 2.090 7.903 -2.926 1.00 97.12 186 SER A O 1
ATOM 1334 N N . SER A 1 187 ? 3.754 6.388 -2.959 1.00 97.56 187 SER A N 1
ATOM 1335 C CA . SER A 1 187 ? 3.000 5.309 -2.318 1.00 97.56 187 SER A CA 1
ATOM 1336 C C . SER A 1 187 ? 2.654 5.633 -0.870 1.00 97.56 187 SER A C 1
ATOM 1338 O O . SER A 1 187 ? 1.613 5.202 -0.386 1.00 97.56 187 SER A O 1
ATOM 1340 N N . PHE A 1 188 ? 3.466 6.428 -0.171 1.00 98.50 188 PHE A N 1
ATOM 1341 C CA . PHE A 1 188 ? 3.155 6.907 1.174 1.00 98.50 188 PHE A CA 1
ATOM 1342 C C . PHE A 1 188 ? 1.993 7.903 1.164 1.00 98.50 188 PHE A C 1
ATOM 1344 O O . PHE A 1 188 ? 1.073 7.768 1.972 1.00 98.50 188 PHE A O 1
ATOM 1351 N N . VAL A 1 189 ? 1.981 8.857 0.226 1.00 98.38 189 VAL A N 1
ATOM 1352 C CA . VAL A 1 189 ? 0.875 9.820 0.071 1.00 98.38 189 VAL A CA 1
ATOM 1353 C C . VAL A 1 189 ? -0.432 9.101 -0.259 1.00 98.38 189 VAL A C 1
ATOM 1355 O O . VAL A 1 189 ? -1.442 9.312 0.419 1.00 98.38 189 VAL A O 1
ATOM 1358 N N . PHE A 1 190 ? -0.407 8.194 -1.238 1.00 98.56 190 PHE A N 1
ATOM 1359 C CA . PHE A 1 190 ? -1.542 7.314 -1.522 1.00 98.56 190 PHE A CA 1
ATOM 1360 C C . PHE A 1 190 ? -1.927 6.487 -0.280 1.00 98.56 190 PHE A C 1
ATOM 1362 O O . PHE A 1 190 ? -3.090 6.432 0.131 1.00 98.56 190 PHE A O 1
ATOM 1369 N N . GLY A 1 191 ? -0.907 5.921 0.364 1.00 98.44 191 GLY A N 1
ATOM 1370 C CA . GLY A 1 191 ? -0.915 5.183 1.618 1.00 98.44 191 GLY A CA 1
ATOM 1371 C C . GLY A 1 191 ? -1.805 5.815 2.681 1.00 98.44 191 GLY A C 1
ATOM 1372 O O . GLY A 1 191 ? -2.731 5.179 3.208 1.00 98.44 191 GLY A O 1
ATOM 1373 N N . LEU A 1 192 ? -1.518 7.084 2.966 1.00 98.69 192 LEU A N 1
ATOM 1374 C CA . LEU A 1 192 ? -2.230 7.938 3.907 1.00 98.69 192 LEU A CA 1
ATOM 1375 C C . LEU A 1 192 ? -3.674 8.166 3.467 1.00 98.69 192 LEU A C 1
ATOM 1377 O O . LEU A 1 192 ? -4.584 7.919 4.257 1.00 98.69 192 LEU A O 1
ATOM 1381 N N . GLY A 1 193 ? -3.893 8.580 2.216 1.00 98.38 193 GLY A N 1
ATOM 1382 C CA . GLY A 1 193 ? -5.225 8.878 1.682 1.00 98.38 193 GLY A CA 1
ATOM 1383 C C . GLY A 1 193 ? -6.183 7.691 1.783 1.00 98.38 193 GLY A C 1
ATOM 1384 O O . GLY A 1 193 ? -7.262 7.809 2.363 1.00 98.38 193 GLY A O 1
ATOM 1385 N N . ALA A 1 194 ? -5.766 6.517 1.307 1.00 98.00 194 ALA A N 1
ATOM 1386 C CA . ALA A 1 194 ? -6.576 5.299 1.358 1.00 98.00 194 ALA A CA 1
ATOM 1387 C C . ALA A 1 194 ? -6.828 4.809 2.799 1.00 98.00 194 ALA A C 1
ATOM 1389 O O . ALA A 1 194 ? -7.928 4.349 3.128 1.00 98.00 194 ALA A O 1
ATOM 1390 N N . SER A 1 195 ? -5.843 4.948 3.694 1.00 97.50 195 SER A N 1
ATOM 1391 C CA . SER A 1 195 ? -5.994 4.567 5.108 1.00 97.50 195 SER A CA 1
ATOM 1392 C C . SER A 1 195 ? -6.942 5.505 5.856 1.00 97.50 195 SER A C 1
ATOM 1394 O O . SER A 1 195 ? -7.820 5.038 6.582 1.00 97.50 195 SER A O 1
ATOM 1396 N N . LEU A 1 196 ? -6.816 6.819 5.643 1.00 97.56 196 LEU A N 1
ATOM 1397 C CA . LEU A 1 196 ? -7.730 7.825 6.186 1.00 97.56 196 LEU A CA 1
ATOM 1398 C C . LEU A 1 196 ? -9.148 7.597 5.671 1.00 97.56 196 LEU A C 1
ATOM 1400 O O . LEU A 1 196 ? -10.080 7.529 6.469 1.00 97.56 196 LEU A O 1
ATOM 1404 N N . LEU A 1 197 ? -9.307 7.395 4.361 1.00 95.81 197 LEU A N 1
ATOM 1405 C CA . LEU A 1 197 ? -10.601 7.102 3.754 1.00 95.81 197 LEU A CA 1
ATOM 1406 C C . LEU A 1 197 ? -11.247 5.865 4.391 1.00 95.81 197 LEU A C 1
ATOM 1408 O O . LEU A 1 197 ? -12.426 5.900 4.743 1.00 95.81 197 LEU A O 1
ATOM 1412 N N . THR A 1 198 ? -10.472 4.803 4.616 1.00 94.88 198 THR A N 1
ATOM 1413 C CA . THR A 1 198 ? -10.949 3.584 5.289 1.00 94.88 198 THR A CA 1
ATOM 1414 C C . THR A 1 198 ? -11.384 3.862 6.728 1.00 94.88 198 THR A C 1
ATOM 1416 O O . THR A 1 198 ? -12.452 3.413 7.144 1.00 94.88 198 THR A O 1
ATOM 1419 N N . VAL A 1 199 ? -10.593 4.619 7.496 1.00 94.50 199 VAL A N 1
ATOM 1420 C CA . VAL A 1 199 ? -10.916 4.967 8.891 1.00 94.50 199 VAL A CA 1
ATOM 1421 C C . VAL A 1 199 ? -12.172 5.833 8.977 1.00 94.50 199 VAL A C 1
ATOM 1423 O O . VAL A 1 199 ? -13.028 5.564 9.817 1.00 94.50 199 VAL A O 1
ATOM 1426 N N . PHE A 1 200 ? -12.310 6.834 8.106 1.00 93.81 200 PHE A N 1
ATOM 1427 C CA . PHE A 1 200 ? -13.457 7.744 8.111 1.00 93.81 200 PHE A CA 1
ATOM 1428 C C . PHE A 1 200 ? -14.744 7.077 7.636 1.00 93.81 200 PHE A C 1
ATOM 1430 O O . PHE A 1 200 ? -15.814 7.324 8.186 1.00 93.81 200 PHE A O 1
ATOM 1437 N N . THR A 1 201 ? -14.663 6.228 6.613 1.00 91.94 201 THR A N 1
ATOM 1438 C CA . THR A 1 201 ? -15.854 5.608 6.015 1.00 91.94 201 THR A CA 1
ATOM 1439 C C . THR A 1 201 ? -16.225 4.270 6.640 1.00 91.94 201 THR A C 1
ATOM 1441 O O . THR A 1 201 ? -17.345 3.800 6.423 1.00 91.94 201 THR A O 1
ATOM 1444 N N . GLY A 1 202 ? -15.294 3.636 7.360 1.00 90.81 202 GLY A N 1
ATOM 1445 C CA . GLY A 1 202 ? -15.426 2.272 7.868 1.00 90.81 202 GLY A CA 1
ATOM 1446 C C . GLY A 1 202 ? -15.570 1.216 6.765 1.00 90.81 202 GLY A C 1
ATOM 1447 O O . GLY A 1 202 ? -16.133 0.150 7.024 1.00 90.81 202 GLY A O 1
ATOM 1448 N N . ARG A 1 203 ? -15.143 1.522 5.531 1.00 91.12 203 ARG A N 1
ATOM 1449 C CA . ARG A 1 203 ? -15.378 0.715 4.325 1.00 91.12 203 ARG A CA 1
ATOM 1450 C C . ARG A 1 203 ? -14.112 0.581 3.491 1.00 91.12 203 ARG A C 1
ATOM 1452 O O . ARG A 1 203 ? -13.310 1.503 3.413 1.00 91.12 203 ARG A O 1
ATOM 1459 N N . LEU A 1 204 ? -13.982 -0.566 2.828 1.00 92.88 204 LEU A N 1
ATOM 1460 C CA . LEU A 1 204 ? -12.837 -0.870 1.969 1.00 92.88 204 LEU A CA 1
ATOM 1461 C C . LEU A 1 204 ? -13.018 -0.380 0.522 1.00 92.88 204 LEU A C 1
ATOM 1463 O O . LEU A 1 204 ? -12.039 -0.073 -0.150 1.00 92.88 204 LEU A O 1
ATOM 1467 N N . GLY A 1 205 ? -14.268 -0.280 0.049 1.00 93.25 205 GLY A N 1
ATOM 1468 C CA . GLY A 1 205 ? -14.581 0.008 -1.355 1.00 93.25 205 GLY A CA 1
ATOM 1469 C C . GLY A 1 205 ? -13.921 1.285 -1.879 1.00 93.25 205 GLY A C 1
ATOM 1470 O O . GLY A 1 205 ? -13.334 1.270 -2.955 1.00 93.25 205 GLY A O 1
ATOM 1471 N N . GLY A 1 206 ? -13.938 2.361 -1.087 1.00 95.19 206 GLY A N 1
ATOM 1472 C CA . GLY A 1 206 ? -13.314 3.627 -1.474 1.00 95.19 206 GLY A CA 1
ATOM 1473 C C . GLY A 1 206 ? -11.794 3.527 -1.639 1.00 95.19 206 GLY A C 1
ATOM 1474 O O . GLY A 1 206 ? -11.253 4.105 -2.574 1.00 95.19 206 GLY A O 1
ATOM 1475 N N . ALA A 1 207 ? -11.107 2.764 -0.782 1.00 95.94 207 ALA A N 1
ATOM 1476 C CA . ALA A 1 207 ? -9.661 2.558 -0.885 1.00 95.94 207 ALA A CA 1
ATOM 1477 C C . ALA A 1 207 ? -9.287 1.744 -2.134 1.00 95.94 207 ALA A C 1
ATOM 1479 O O . ALA A 1 207 ? -8.365 2.125 -2.850 1.00 95.94 207 ALA A O 1
ATOM 1480 N N . ILE A 1 208 ? -10.051 0.686 -2.443 1.00 95.88 208 ILE A N 1
ATOM 1481 C CA . ILE A 1 208 ? -9.865 -0.107 -3.671 1.00 95.88 208 ILE A CA 1
ATOM 1482 C C . ILE A 1 208 ? -10.041 0.779 -4.904 1.00 95.88 208 ILE A C 1
ATOM 1484 O O . ILE A 1 208 ? -9.177 0.790 -5.771 1.00 95.88 208 ILE A O 1
ATOM 1488 N N . ILE A 1 209 ? -11.123 1.560 -4.970 1.00 96.50 209 ILE A N 1
ATOM 1489 C CA . ILE A 1 209 ? -11.369 2.465 -6.102 1.00 96.50 209 ILE A CA 1
ATOM 1490 C C . ILE A 1 209 ? -10.264 3.516 -6.213 1.00 96.50 209 ILE A C 1
ATOM 1492 O O . ILE A 1 209 ? -9.799 3.782 -7.317 1.00 96.50 209 ILE A O 1
ATOM 1496 N N . ALA A 1 210 ? -9.817 4.093 -5.094 1.00 97.62 210 ALA A N 1
ATOM 1497 C CA . ALA A 1 210 ? -8.711 5.045 -5.103 1.00 97.62 210 ALA A CA 1
ATOM 1498 C C . ALA A 1 210 ? -7.445 4.432 -5.700 1.00 97.62 210 ALA A C 1
ATOM 1500 O O . ALA A 1 210 ? -6.784 5.082 -6.505 1.00 97.62 210 ALA A O 1
ATOM 1501 N N . HIS A 1 211 ? -7.132 3.186 -5.344 1.00 97.50 211 HIS A N 1
ATOM 1502 C CA . HIS A 1 211 ? -5.975 2.471 -5.872 1.00 97.50 211 HIS A CA 1
ATOM 1503 C C . HIS A 1 211 ? -6.135 2.170 -7.371 1.00 97.50 211 HIS A C 1
ATOM 1505 O O . HIS A 1 211 ? -5.238 2.461 -8.158 1.00 97.50 211 HIS A O 1
ATOM 1511 N N . VAL A 1 212 ? -7.305 1.676 -7.791 1.00 96.38 212 VAL A N 1
ATOM 1512 C CA . VAL A 1 212 ? -7.628 1.432 -9.209 1.00 96.38 212 VAL A CA 1
ATOM 1513 C C . VAL A 1 212 ? -7.447 2.711 -10.029 1.00 96.38 212 VAL A C 1
ATOM 1515 O O . VAL A 1 212 ? -6.817 2.681 -11.081 1.00 96.38 212 VAL A O 1
ATOM 1518 N N . VAL A 1 213 ? -7.963 3.846 -9.545 1.00 96.69 213 VAL A N 1
ATOM 1519 C CA . VAL A 1 213 ? -7.835 5.149 -10.218 1.00 96.69 213 VAL A CA 1
ATOM 1520 C C . VAL A 1 213 ? -6.383 5.621 -10.227 1.00 96.69 213 VAL A C 1
ATOM 1522 O O . VAL A 1 213 ? -5.896 6.061 -11.264 1.00 96.69 213 VAL A O 1
ATOM 1525 N N . PHE A 1 214 ? -5.668 5.493 -9.108 1.00 95.69 214 PHE A N 1
ATOM 1526 C CA . PHE A 1 214 ? -4.257 5.863 -9.009 1.00 95.69 214 PHE A CA 1
ATOM 1527 C C . PHE A 1 214 ? -3.391 5.099 -10.027 1.00 95.69 214 PHE A C 1
ATOM 1529 O O . PHE A 1 214 ? -2.644 5.725 -10.783 1.00 95.69 214 PHE A O 1
ATOM 1536 N N . ASN A 1 215 ? -3.547 3.774 -10.106 1.00 93.25 215 ASN A N 1
ATOM 1537 C CA . ASN A 1 215 ? -2.818 2.931 -11.059 1.00 93.25 215 ASN A CA 1
ATOM 1538 C C . ASN A 1 215 ? -3.300 3.152 -12.493 1.00 93.25 215 ASN A C 1
ATOM 1540 O O . ASN A 1 215 ? -2.488 3.255 -13.407 1.00 93.25 215 ASN A O 1
ATOM 1544 N N . GLY A 1 216 ? -4.611 3.270 -12.700 1.00 91.19 216 GLY A N 1
ATOM 1545 C CA . GLY A 1 216 ? -5.188 3.455 -14.026 1.00 91.19 216 GLY A CA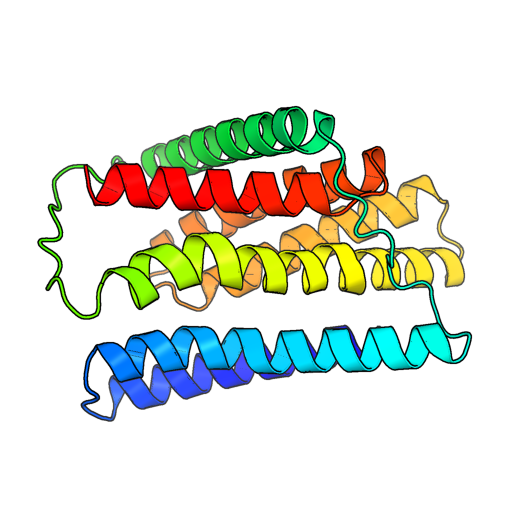 1
ATOM 1546 C C . GLY A 1 216 ? -4.749 4.751 -14.692 1.00 91.19 216 GLY A C 1
ATOM 1547 O O . GLY A 1 216 ? -4.478 4.751 -15.887 1.00 91.19 216 GLY A O 1
ATOM 1548 N N . LEU A 1 217 ? -4.586 5.832 -13.927 1.00 90.62 217 LEU A N 1
ATOM 1549 C CA . LEU A 1 217 ? -4.033 7.081 -14.450 1.00 90.62 217 LEU A CA 1
ATOM 1550 C C . LEU A 1 217 ? -2.560 6.945 -14.840 1.00 90.62 217 LEU A C 1
ATOM 1552 O O . LEU A 1 217 ? -2.159 7.507 -15.851 1.00 90.62 217 LEU A O 1
ATOM 1556 N N . LEU A 1 218 ? -1.755 6.199 -14.078 1.00 86.12 218 LEU A N 1
ATOM 1557 C CA . LEU A 1 218 ? -0.374 5.911 -14.476 1.00 86.12 218 LEU A CA 1
ATOM 1558 C C . LEU A 1 218 ? -0.338 5.103 -15.778 1.00 86.12 218 LEU A C 1
ATOM 1560 O O . LEU A 1 218 ? 0.400 5.458 -16.689 1.00 86.12 218 LEU A O 1
ATOM 1564 N N . VAL A 1 219 ? -1.156 4.054 -15.882 1.00 83.81 219 VAL A N 1
ATOM 1565 C CA . VAL A 1 219 ? -1.246 3.233 -17.098 1.00 83.81 219 VAL A CA 1
ATOM 1566 C C . VAL A 1 219 ? -1.699 4.075 -18.291 1.00 83.81 219 VAL A C 1
ATOM 1568 O O . VAL A 1 219 ? -1.091 3.991 -19.352 1.00 83.81 219 VAL A O 1
ATOM 1571 N N . ALA A 1 220 ? -2.705 4.935 -18.115 1.00 83.56 220 ALA A N 1
ATOM 1572 C CA . ALA A 1 220 ? -3.175 5.834 -19.165 1.00 83.56 220 ALA A CA 1
ATOM 1573 C C . ALA A 1 220 ? -2.086 6.813 -19.633 1.00 83.56 220 ALA A C 1
ATOM 1575 O O . ALA A 1 220 ? -1.978 7.053 -20.826 1.00 83.56 220 ALA A O 1
ATOM 1576 N N . LEU A 1 221 ? -1.266 7.343 -18.717 1.00 80.44 221 LEU A N 1
ATOM 1577 C CA . LEU A 1 221 ? -0.148 8.233 -19.055 1.00 80.44 221 LEU A CA 1
ATOM 1578 C C . LEU A 1 221 ? 0.998 7.517 -19.780 1.00 80.44 221 LEU A C 1
ATOM 1580 O O . LEU A 1 221 ? 1.738 8.152 -20.517 1.00 80.44 221 LEU A O 1
ATOM 1584 N N . VAL A 1 222 ? 1.194 6.222 -19.527 1.00 75.69 222 VAL A N 1
ATOM 1585 C CA . VAL A 1 222 ? 2.276 5.436 -20.144 1.00 75.69 222 VAL A CA 1
ATOM 1586 C C . VAL A 1 222 ? 1.867 4.865 -21.507 1.00 75.69 222 VAL A C 1
ATOM 1588 O O . VAL A 1 222 ? 2.731 4.641 -22.350 1.00 75.69 222 VAL A O 1
ATOM 1591 N N . LEU A 1 223 ? 0.574 4.601 -21.719 1.00 71.62 223 LEU A N 1
ATOM 1592 C CA . LEU A 1 223 ? 0.053 3.988 -22.948 1.00 71.62 223 LEU A CA 1
ATOM 1593 C C . LEU A 1 223 ? -0.598 4.976 -23.931 1.00 71.62 223 LEU A C 1
ATOM 1595 O O . LEU A 1 223 ? -0.870 4.576 -25.063 1.00 71.62 223 LEU A O 1
ATOM 1599 N N . GLY A 1 224 ? -0.912 6.200 -23.503 1.00 63.50 224 GLY A N 1
ATOM 1600 C CA . GLY A 1 224 ? -1.542 7.247 -24.318 1.00 63.50 224 GLY A CA 1
ATOM 1601 C C . GLY A 1 224 ? -0.580 8.370 -24.663 1.00 63.50 224 GLY A C 1
ATOM 1602 O O . GLY A 1 224 ? -0.752 8.943 -25.760 1.00 63.50 224 GLY A O 1
#

Secondary structure (DSSP, 8-state):
-HHHHHHHHHHHHHHHHHHHHHHHS---HHHHHHHHHHHHHHHHHHHHHHHHHHHHTT-S---------HHHHHHHHHHHHHHHHHHHHHHHHHHSS-TTSS------HHHHIIIIIIIIIIIHHHHHHHHIIIIIHHHHHHHHHHTT--HHHHHHHHHHHHHHHHHHHHTTT-SSHHHHHHHHHHHHHHHHHHHHHHHHHS-SHHHHHHHHHHHHHHHHHHH-

Sequence (224 aa):
MTSCAGALVIVVLAVIGWNAVIRTVVLAPIVQALGAFLVVWVPLLAAIALAARAARRGGTPFIARPFFRPIDVLWGAGVGFLARGAAAGIEIAITGRMSGTGALIEPEPSTVWLVFIVAPLIVGPVIEETFFRGTLLPAVRGAALANGARPTTSAAVAVAVSALLFALLHTLDATSPTLAFVAGASSFVFGLGASLLTVFTGRLGGAIIAHVVFNGLLVALVLG

pLDDT: mean 88.11, std 11.99, range [47.09, 98.69]